Protein AF-A0A2N2UYP1-F1 (afdb_monomer_lite)

pLDDT: mean 79.39, std 16.9, range [46.0, 97.69]

Sequence (192 aa):
MTEMTNKYHLLRSLLVPLLREWGYDTVLQCLAEAQAKQAKEDLSLTADKRNPAKHYRRPNAVEMAERLDTAGDRKEPLRSLAARFDAKTFLPTASDVRHFLEMRGQDLGSVKQRQDSFKKVLDVLLSMADDELMLLQASGTHAGPTQLGPLSDAIKATSAAVRNTDSYAEPAAAEESVEPRLKSAGNDAVKS

Foldseek 3Di:
DPPVVVVVVVVVVVVVVVCVPPNDVVVVVVVVVVVVVVVVVVVVVVVPPPPPPPPPPDDQLLRVLVPDPDDDVLSVLSNLLSVCLNVCQEQVDLVSLCVVCVVVVHDDDDPPDSRVSSVVVSVSLVVDDPVVSVVVSVVRYPPDVCVCVVVVVVVVVVVVVVVVVVPPPDDDDDDDDDDDDDDDDDDDDDDD

Radius of gyration: 44.33 Å; chains: 1; bounding box: 92×59×135 Å

Secondary structure (DSSP, 8-state):
--HHHHHHHHHHHHHHHHHHHH-HHHHHHHHHHHHHHHHHHHHHHHT---------PPPPHHHHHHT----GGGHHHHHHHHHHHHTTSSS-SHHHHHHHHHTTT--------TGGGHHHHHHHHHHS-HHHHHHHHHTS----GGGGHHHHHHHHHHHHHHHHGGG-------------------------

Structure (mmCIF, N/CA/C/O backbone):
data_AF-A0A2N2UYP1-F1
#
_entry.id   AF-A0A2N2UYP1-F1
#
loop_
_atom_site.group_PDB
_atom_site.id
_atom_site.type_symbol
_atom_site.label_atom_id
_atom_site.label_alt_id
_atom_site.label_comp_id
_atom_site.label_asym_id
_atom_site.label_entity_id
_atom_site.label_seq_id
_atom_site.pdbx_PDB_ins_code
_atom_site.Cartn_x
_atom_site.Cartn_y
_atom_site.Cartn_z
_atom_site.occupancy
_atom_site.B_iso_or_equiv
_atom_site.auth_seq_id
_atom_site.auth_comp_id
_atom_site.auth_asym_id
_atom_site.auth_atom_id
_atom_site.pdbx_PDB_model_num
ATOM 1 N N . MET A 1 1 ? 35.743 26.095 -45.050 1.00 55.72 1 MET A N 1
ATOM 2 C CA . MET A 1 1 ? 35.690 24.973 -46.023 1.00 55.72 1 MET A CA 1
ATOM 3 C C . MET A 1 1 ? 36.737 23.874 -45.770 1.00 55.72 1 MET A C 1
ATOM 5 O O . MET A 1 1 ? 36.667 22.842 -46.418 1.00 55.72 1 MET A O 1
ATOM 9 N N . THR A 1 2 ? 37.659 24.021 -44.811 1.00 66.75 2 THR A N 1
ATOM 10 C CA . THR A 1 2 ? 38.738 23.051 -44.511 1.00 66.75 2 THR A CA 1
ATOM 11 C C . THR A 1 2 ? 38.351 21.909 -43.561 1.00 66.75 2 THR A C 1
ATOM 13 O O . THR A 1 2 ? 39.099 20.950 -43.421 1.00 66.75 2 THR A O 1
ATOM 16 N N . GLU A 1 3 ? 37.192 21.960 -42.904 1.00 67.81 3 GLU A N 1
ATOM 17 C CA . GLU A 1 3 ? 36.821 20.926 -41.924 1.00 67.81 3 GLU A CA 1
ATOM 18 C C . GLU A 1 3 ? 36.304 19.625 -42.557 1.00 67.81 3 GLU A C 1
ATOM 20 O O . GLU A 1 3 ? 36.497 18.541 -42.005 1.00 67.81 3 GLU A O 1
ATOM 25 N N . MET A 1 4 ? 35.670 19.703 -43.731 1.00 73.12 4 MET A N 1
ATOM 26 C CA . MET A 1 4 ? 35.125 18.520 -44.412 1.00 73.12 4 MET A CA 1
ATOM 27 C C . MET A 1 4 ? 36.226 17.607 -44.959 1.00 73.12 4 MET A C 1
ATOM 29 O O . MET A 1 4 ? 36.082 16.384 -44.936 1.00 73.12 4 MET A O 1
ATOM 33 N N . THR A 1 5 ? 37.352 18.181 -45.391 1.00 80.81 5 THR A N 1
ATOM 34 C CA . THR A 1 5 ? 38.498 17.412 -45.891 1.00 80.81 5 THR A CA 1
ATOM 35 C C . THR A 1 5 ? 39.165 16.610 -44.776 1.00 80.81 5 THR A C 1
ATOM 37 O O . THR A 1 5 ? 39.593 15.482 -45.015 1.00 80.81 5 THR A O 1
ATOM 40 N N . ASN A 1 6 ? 39.175 17.131 -43.545 1.00 86.31 6 ASN A N 1
ATOM 41 C CA . ASN A 1 6 ? 39.748 16.440 -42.391 1.00 86.31 6 ASN A CA 1
ATOM 42 C C . ASN A 1 6 ? 38.904 15.216 -41.979 1.00 86.31 6 ASN A C 1
ATOM 44 O O . ASN A 1 6 ? 39.430 14.120 -41.791 1.00 86.31 6 ASN A O 1
ATOM 48 N N . LYS A 1 7 ? 37.570 15.357 -41.952 1.00 90.94 7 LYS A N 1
ATOM 49 C CA . LYS A 1 7 ? 36.654 14.236 -41.657 1.00 90.94 7 LYS A CA 1
ATOM 50 C C . LYS A 1 7 ? 36.746 13.124 -42.702 1.00 90.94 7 LYS A C 1
ATOM 52 O O . LYS A 1 7 ? 36.790 11.949 -42.345 1.00 90.94 7 LYS A O 1
ATOM 57 N N . TYR A 1 8 ? 36.820 13.490 -43.982 1.00 93.44 8 TYR A N 1
ATOM 58 C CA . TYR A 1 8 ? 36.972 12.517 -45.063 1.00 93.44 8 TYR A CA 1
ATOM 59 C C . TYR A 1 8 ? 38.312 11.778 -44.987 1.00 93.44 8 TYR A C 1
ATOM 61 O O . TYR A 1 8 ? 38.359 10.562 -45.162 1.00 93.44 8 TYR A O 1
ATOM 69 N N . HIS A 1 9 ? 39.398 12.493 -44.680 1.00 94.31 9 HIS A N 1
ATOM 70 C CA . HIS A 1 9 ? 40.716 11.886 -44.519 1.00 94.31 9 HIS A CA 1
ATOM 71 C C . HIS A 1 9 ? 40.740 10.887 -43.357 1.00 94.31 9 HIS A C 1
ATOM 73 O O . HIS A 1 9 ? 41.249 9.778 -43.514 1.00 94.31 9 HIS A O 1
ATOM 79 N N . LEU A 1 10 ? 40.140 11.244 -42.218 1.00 94.31 10 LEU A N 1
ATOM 80 C CA . LEU A 1 10 ? 40.020 10.346 -41.073 1.00 94.31 10 LEU A CA 1
ATOM 81 C C . LEU A 1 10 ? 39.206 9.095 -41.427 1.00 94.31 10 LEU A C 1
ATOM 83 O O . LEU A 1 10 ? 39.684 7.980 -41.224 1.00 94.31 10 LEU A O 1
ATOM 87 N N . LEU A 1 11 ? 38.022 9.261 -42.026 1.00 95.31 11 LEU A N 1
ATOM 88 C CA . LEU A 1 11 ? 37.182 8.134 -42.441 1.00 95.31 11 LEU A CA 1
ATOM 89 C C . LEU A 1 11 ? 37.931 7.204 -43.403 1.00 95.31 11 LEU A C 1
ATOM 91 O O . LEU A 1 11 ? 37.929 5.987 -43.232 1.00 95.31 11 LEU A O 1
ATOM 95 N N . ARG A 1 12 ? 38.636 7.779 -44.382 1.00 95.38 12 ARG A N 1
ATOM 96 C CA . ARG A 1 12 ? 39.452 7.018 -45.329 1.00 95.38 12 ARG A CA 1
ATOM 97 C C . ARG A 1 12 ? 40.594 6.280 -44.630 1.00 95.38 12 ARG A C 1
ATOM 99 O O . ARG A 1 12 ? 40.836 5.122 -44.953 1.00 95.38 12 ARG A O 1
ATOM 106 N N . SER A 1 13 ? 41.261 6.912 -43.664 1.00 96.50 13 SER A N 1
ATOM 107 C CA . SER A 1 13 ? 42.341 6.277 -42.897 1.00 96.50 13 SER A CA 1
ATOM 108 C C . SER A 1 13 ? 41.864 5.086 -42.060 1.00 96.50 13 SER A C 1
ATOM 110 O O . SER A 1 13 ? 42.633 4.155 -41.853 1.00 96.50 13 SER A O 1
ATOM 112 N N . LEU A 1 14 ? 40.592 5.075 -41.644 1.00 96.25 14 LEU A N 1
ATOM 113 C CA . LEU A 1 14 ? 39.978 3.974 -40.897 1.00 96.25 14 LEU A CA 1
ATOM 114 C C . LEU A 1 14 ? 39.448 2.859 -41.810 1.00 96.25 14 LEU A C 1
ATOM 116 O O . LEU A 1 14 ? 39.552 1.684 -41.469 1.00 96.25 14 LEU A O 1
ATOM 120 N N . LEU A 1 15 ? 38.910 3.207 -42.983 1.00 95.94 15 LEU A N 1
ATOM 121 C CA . LEU A 1 15 ? 38.374 2.226 -43.932 1.00 95.94 15 LEU A CA 1
ATOM 122 C C . LEU A 1 15 ? 39.465 1.414 -44.635 1.00 95.94 15 LEU A C 1
ATOM 124 O O . LEU A 1 15 ? 39.248 0.244 -44.935 1.00 95.94 15 LEU A O 1
ATOM 128 N N . VAL A 1 16 ? 40.636 2.003 -44.898 1.00 96.94 16 VAL A N 1
ATOM 129 C CA . VAL A 1 16 ? 41.724 1.317 -45.618 1.00 96.94 16 VAL A CA 1
ATOM 130 C C . VAL A 1 16 ? 42.207 0.046 -44.892 1.00 96.94 16 VAL A C 1
ATOM 132 O O . VAL A 1 16 ? 42.270 -0.997 -45.544 1.00 96.94 16 VAL A O 1
ATOM 135 N N . PRO A 1 17 ? 42.505 0.066 -43.577 1.00 97.31 17 PRO A N 1
ATOM 136 C CA . PRO A 1 17 ? 42.839 -1.148 -42.833 1.00 97.31 17 PRO A CA 1
ATOM 137 C C . PRO A 1 17 ? 41.714 -2.188 -42.839 1.00 97.31 17 PRO A C 1
ATOM 139 O O . PRO A 1 17 ? 41.978 -3.363 -43.066 1.00 97.31 17 PRO A O 1
ATOM 142 N N . LEU A 1 18 ? 40.458 -1.760 -42.661 1.00 96.88 18 LEU A N 1
ATOM 143 C CA . LEU A 1 18 ? 39.302 -2.665 -42.640 1.00 96.88 18 LEU A CA 1
ATOM 144 C C . LEU A 1 18 ? 39.115 -3.388 -43.979 1.00 96.88 18 LEU A C 1
ATOM 146 O O . LEU A 1 18 ? 38.884 -4.593 -44.007 1.00 96.88 18 LEU A O 1
ATOM 150 N N . LEU A 1 19 ? 39.281 -2.669 -45.091 1.00 97.25 19 LEU A N 1
ATOM 151 C CA . LEU A 1 19 ? 39.222 -3.249 -46.433 1.00 97.25 19 LEU A CA 1
ATOM 152 C C . LEU A 1 19 ? 40.372 -4.225 -46.695 1.00 97.25 19 LEU A C 1
ATOM 154 O O . LEU A 1 19 ? 40.175 -5.221 -47.388 1.00 97.25 19 LEU A O 1
ATOM 158 N N . ARG A 1 20 ? 41.565 -3.946 -46.155 1.00 97.06 20 ARG A N 1
ATOM 159 C CA . ARG A 1 20 ? 42.739 -4.809 -46.321 1.00 97.06 20 ARG A CA 1
ATOM 160 C C . ARG A 1 20 ? 42.593 -6.128 -45.569 1.00 97.06 20 ARG A C 1
ATOM 162 O O . ARG A 1 20 ? 42.953 -7.163 -46.115 1.00 97.06 20 ARG A O 1
ATOM 169 N N . GLU A 1 21 ? 42.096 -6.077 -44.339 1.00 97.69 21 GLU A N 1
ATOM 170 C CA . GLU A 1 21 ? 41.986 -7.260 -43.485 1.00 97.69 21 GLU A CA 1
ATOM 171 C C . GLU A 1 21 ? 40.768 -8.118 -43.850 1.00 97.69 21 GLU A C 1
ATOM 173 O O . GLU A 1 21 ? 40.855 -9.343 -43.833 1.00 97.69 21 GLU A O 1
ATOM 178 N N . TRP A 1 22 ? 39.619 -7.503 -44.155 1.00 96.50 22 TRP A N 1
ATOM 179 C CA . TRP A 1 22 ? 38.332 -8.218 -44.229 1.00 96.50 22 TRP A CA 1
ATOM 180 C C . TRP A 1 22 ? 37.701 -8.247 -45.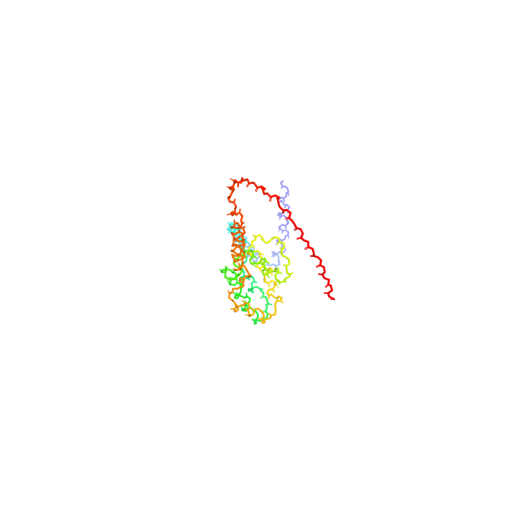626 1.00 96.50 22 TRP A C 1
ATOM 182 O O . TRP A 1 22 ? 36.674 -8.900 -45.826 1.00 96.50 22 TRP A O 1
ATOM 192 N N . GLY A 1 23 ? 38.318 -7.576 -46.600 1.00 97.19 23 GLY A N 1
ATOM 193 C CA . GLY A 1 23 ? 37.835 -7.510 -47.975 1.00 97.19 23 GLY A CA 1
ATOM 194 C C . GLY A 1 23 ? 36.689 -6.515 -48.180 1.00 97.19 23 GLY A C 1
ATOM 195 O O . GLY A 1 23 ? 36.025 -6.067 -47.245 1.00 97.19 23 GLY A O 1
ATOM 196 N N . TYR A 1 24 ? 36.466 -6.147 -49.443 1.00 97.31 24 TYR A N 1
ATOM 197 C CA . TYR A 1 24 ? 35.485 -5.129 -49.829 1.00 97.31 24 TYR A CA 1
ATOM 198 C C . TYR A 1 24 ? 34.039 -5.547 -49.533 1.00 97.31 24 TYR A C 1
ATOM 200 O O . TYR A 1 24 ? 33.290 -4.773 -48.935 1.00 97.31 24 TYR A O 1
ATOM 208 N N . ASP A 1 25 ? 33.671 -6.777 -49.894 1.00 95.00 25 ASP A N 1
ATOM 209 C CA . ASP A 1 25 ? 32.288 -7.257 -49.806 1.00 95.00 25 ASP A CA 1
ATOM 210 C C . ASP A 1 25 ? 31.790 -7.324 -48.355 1.00 95.00 25 ASP A C 1
ATOM 212 O O . ASP A 1 25 ? 30.688 -6.866 -48.051 1.00 95.00 25 ASP A O 1
ATOM 216 N N . THR A 1 26 ? 32.634 -7.798 -47.434 1.00 95.44 26 THR A N 1
ATOM 217 C CA . THR A 1 26 ? 32.324 -7.883 -45.998 1.00 95.44 26 THR A CA 1
ATOM 218 C C . THR A 1 26 ? 32.083 -6.504 -45.391 1.00 95.44 26 THR A C 1
ATOM 220 O O . THR A 1 26 ? 31.107 -6.290 -44.672 1.00 95.44 26 THR A O 1
ATOM 223 N N . VAL A 1 27 ? 32.956 -5.537 -45.697 1.00 96.44 27 VAL A N 1
ATOM 224 C CA . VAL A 1 27 ? 32.831 -4.164 -45.186 1.00 96.44 27 VAL A CA 1
ATOM 225 C C . VAL A 1 27 ? 31.561 -3.506 -45.727 1.00 96.44 27 VAL A C 1
ATOM 227 O O . VAL A 1 27 ? 30.853 -2.830 -44.979 1.00 96.44 27 VAL A O 1
ATOM 230 N N . LEU A 1 28 ? 31.237 -3.733 -47.002 1.00 96.75 28 LEU A N 1
ATOM 231 C CA . LEU A 1 28 ? 30.029 -3.199 -47.626 1.00 96.75 28 LEU A CA 1
ATOM 232 C C . LEU A 1 28 ? 28.756 -3.793 -47.007 1.00 96.75 28 LEU A C 1
ATOM 234 O O . LEU A 1 28 ? 27.822 -3.047 -46.708 1.00 96.75 28 LEU A O 1
ATOM 238 N N . GLN A 1 29 ? 28.739 -5.101 -46.738 1.00 96.19 29 GLN A N 1
ATOM 239 C CA . GLN A 1 29 ? 27.635 -5.756 -46.036 1.00 96.19 29 GLN A CA 1
ATOM 240 C C . GLN A 1 29 ? 27.444 -5.186 -44.621 1.00 96.19 29 GLN A C 1
ATOM 242 O O . GLN A 1 29 ? 26.327 -4.822 -44.252 1.00 96.19 29 GLN A O 1
ATOM 247 N N . CYS A 1 30 ? 28.519 -5.031 -43.840 1.00 96.31 30 CYS A N 1
ATOM 248 C CA . CYS A 1 30 ? 28.430 -4.451 -42.497 1.00 96.31 30 CYS A CA 1
ATOM 249 C C . CYS A 1 30 ? 27.928 -2.999 -42.509 1.00 96.31 30 CYS A C 1
ATOM 251 O O . CYS A 1 30 ? 27.143 -2.617 -41.639 1.00 96.31 30 CYS A O 1
ATOM 253 N N . LEU A 1 31 ? 28.343 -2.189 -43.490 1.00 96.38 31 LEU A N 1
ATOM 254 C CA . LEU A 1 31 ? 27.839 -0.822 -43.653 1.00 96.38 31 LEU A CA 1
ATOM 255 C C . LEU A 1 31 ? 26.340 -0.805 -43.982 1.00 96.38 31 LEU A C 1
ATOM 257 O O . LEU A 1 31 ? 25.605 -0.003 -43.404 1.00 96.38 31 LEU A O 1
ATOM 261 N N . ALA A 1 32 ? 25.874 -1.710 -44.846 1.00 95.31 32 ALA A N 1
ATOM 262 C CA . ALA A 1 32 ? 24.454 -1.843 -45.169 1.00 95.31 32 ALA A CA 1
ATOM 263 C C . ALA A 1 32 ? 23.619 -2.260 -43.943 1.00 95.31 32 ALA A C 1
ATOM 265 O O . ALA A 1 32 ? 22.548 -1.705 -43.694 1.00 95.31 32 ALA A O 1
ATOM 266 N N . GLU A 1 33 ? 24.122 -3.189 -43.127 1.00 95.19 33 GLU A N 1
ATOM 267 C CA . GLU A 1 33 ? 23.466 -3.603 -41.882 1.00 95.19 33 GLU A CA 1
ATOM 268 C C . GLU A 1 33 ? 23.425 -2.480 -40.838 1.00 95.19 33 GLU A C 1
ATOM 270 O O . GLU A 1 33 ? 22.400 -2.284 -40.179 1.00 95.19 33 GLU A O 1
ATOM 275 N N . ALA A 1 34 ? 24.515 -1.721 -40.692 1.00 94.69 34 ALA A N 1
ATOM 276 C CA . ALA A 1 34 ? 24.569 -0.564 -39.803 1.00 94.69 34 ALA A CA 1
ATOM 277 C C . ALA A 1 34 ? 23.558 0.511 -40.231 1.00 94.69 34 ALA A C 1
ATOM 279 O O . ALA A 1 34 ? 22.808 1.017 -39.396 1.00 94.69 34 ALA A O 1
ATOM 280 N N . GLN A 1 35 ? 23.464 0.787 -41.534 1.00 94.31 35 GLN A N 1
ATOM 281 C CA . GLN A 1 35 ? 22.487 1.723 -42.085 1.00 94.31 35 GLN A CA 1
ATOM 282 C C . GLN A 1 35 ? 21.043 1.249 -41.850 1.00 94.31 35 GLN A C 1
ATOM 284 O O . GLN A 1 35 ? 20.183 2.042 -41.467 1.00 94.31 35 GLN A O 1
ATOM 289 N N . ALA A 1 36 ? 20.768 -0.049 -42.015 1.00 91.56 36 ALA A N 1
ATOM 290 C CA . ALA A 1 36 ? 19.449 -0.622 -41.752 1.00 91.56 36 ALA A CA 1
ATOM 291 C C . ALA A 1 36 ? 19.058 -0.571 -40.263 1.00 91.56 36 ALA A C 1
ATOM 293 O O . ALA A 1 36 ? 17.880 -0.400 -39.944 1.00 91.56 36 ALA A O 1
ATOM 294 N N . LYS A 1 37 ? 20.021 -0.714 -39.342 1.00 90.19 37 LYS A N 1
ATOM 295 C CA . LYS A 1 37 ? 19.792 -0.543 -37.896 1.00 90.19 37 LYS A CA 1
ATOM 296 C C . LYS A 1 37 ? 19.498 0.911 -37.547 1.00 90.19 37 LYS A C 1
ATOM 298 O O . LYS A 1 37 ? 18.506 1.166 -36.873 1.00 90.19 37 LYS A O 1
ATOM 303 N N . GLN A 1 38 ? 20.281 1.845 -38.080 1.00 89.00 38 GLN A N 1
ATOM 304 C CA . GLN A 1 38 ? 20.072 3.274 -37.857 1.00 89.00 38 GLN A CA 1
ATOM 305 C C . GLN A 1 38 ? 18.698 3.732 -38.370 1.00 89.00 38 GLN A C 1
ATOM 307 O O . GLN A 1 38 ? 17.961 4.390 -37.647 1.00 89.00 38 GLN A O 1
ATOM 312 N N . ALA A 1 39 ? 18.281 3.277 -39.557 1.00 86.44 39 ALA A N 1
ATOM 313 C CA . ALA A 1 39 ? 16.948 3.573 -40.086 1.00 86.44 39 ALA A CA 1
ATOM 314 C C . ALA A 1 39 ? 15.810 3.043 -39.189 1.00 86.44 39 ALA A C 1
ATOM 316 O O . ALA A 1 39 ? 14.760 3.674 -39.082 1.00 86.44 39 ALA A O 1
ATOM 317 N N . LYS A 1 40 ? 15.997 1.895 -38.523 1.00 83.94 40 LYS A N 1
ATOM 318 C CA . LYS A 1 40 ? 15.021 1.354 -37.559 1.00 83.94 40 LYS A CA 1
ATOM 319 C C . LYS A 1 40 ? 14.991 2.149 -36.253 1.00 83.94 40 LYS A C 1
ATOM 321 O O . LYS A 1 40 ? 13.910 2.338 -35.700 1.00 83.94 40 LYS A O 1
ATOM 326 N N . GLU A 1 41 ? 16.140 2.613 -35.771 1.00 80.75 41 GLU A N 1
ATOM 327 C CA . GLU A 1 41 ? 16.226 3.469 -34.582 1.00 80.75 41 GLU A CA 1
ATOM 328 C C . GLU A 1 41 ? 15.609 4.849 -34.836 1.00 80.75 41 GLU A C 1
ATOM 330 O O . GLU A 1 41 ? 14.790 5.297 -34.037 1.00 80.75 41 GLU A O 1
ATOM 335 N N . ASP A 1 42 ? 15.872 5.469 -35.986 1.00 76.44 42 ASP A N 1
ATOM 336 C CA . ASP A 1 42 ? 15.290 6.767 -36.357 1.00 76.44 42 ASP A CA 1
ATOM 337 C C . ASP A 1 42 ? 13.756 6.692 -36.527 1.00 76.44 42 ASP A C 1
ATOM 339 O O . ASP A 1 42 ? 13.014 7.601 -36.132 1.00 76.44 42 ASP A O 1
ATOM 343 N N . LEU A 1 43 ? 13.240 5.568 -37.038 1.00 70.12 43 LEU A N 1
ATOM 344 C CA . LEU A 1 43 ? 11.798 5.288 -37.068 1.00 70.12 43 LEU A CA 1
ATOM 345 C C . LEU A 1 43 ? 11.220 5.033 -35.665 1.00 70.12 43 LEU A C 1
ATOM 347 O O . LEU A 1 43 ? 10.066 5.372 -35.403 1.00 70.12 43 LEU A O 1
ATOM 351 N N . SER A 1 44 ? 12.006 4.474 -34.742 1.00 58.88 44 SER A N 1
ATOM 352 C CA . SER A 1 44 ? 11.593 4.289 -33.346 1.00 58.88 44 SER A CA 1
ATOM 353 C C . SER A 1 44 ? 11.580 5.603 -32.560 1.00 58.88 44 SER A C 1
ATOM 355 O O . SER A 1 44 ? 10.737 5.765 -31.682 1.00 58.88 44 SER A O 1
ATOM 357 N N . LEU A 1 45 ? 12.470 6.548 -32.880 1.00 58.38 45 LEU A N 1
ATOM 358 C CA . LEU A 1 45 ? 12.551 7.862 -32.231 1.00 58.38 45 LEU A CA 1
ATOM 359 C C . LEU A 1 45 ? 11.458 8.830 -32.707 1.00 58.38 45 LEU A C 1
ATOM 361 O O . LEU A 1 45 ? 11.032 9.707 -31.960 1.00 58.38 45 LEU A O 1
ATOM 365 N N . THR A 1 46 ? 10.952 8.663 -33.930 1.00 56.88 46 THR A N 1
ATOM 366 C CA . THR A 1 46 ? 9.794 9.431 -34.429 1.00 56.88 46 THR A CA 1
ATOM 367 C C . THR A 1 46 ? 8.450 8.827 -34.014 1.00 56.88 46 THR A C 1
ATOM 369 O O . THR A 1 46 ? 7.438 9.528 -33.990 1.00 56.88 46 THR A O 1
ATOM 372 N N . ALA A 1 47 ? 8.440 7.553 -33.611 1.00 52.28 47 ALA A N 1
ATOM 373 C CA . ALA A 1 47 ? 7.306 6.864 -33.001 1.00 52.28 47 ALA A CA 1
ATOM 374 C C . ALA A 1 47 ? 7.382 6.833 -31.463 1.00 52.28 47 ALA A C 1
ATOM 376 O O . ALA A 1 47 ? 6.735 5.983 -30.836 1.00 52.28 47 ALA A O 1
ATOM 377 N N . ASP A 1 48 ? 8.140 7.751 -30.850 1.00 49.00 48 ASP A N 1
ATOM 378 C CA . ASP A 1 48 ? 8.172 7.923 -29.401 1.00 49.00 48 ASP A CA 1
ATOM 379 C C . ASP A 1 48 ? 6.854 8.564 -28.952 1.00 49.00 48 ASP A C 1
ATOM 381 O O . 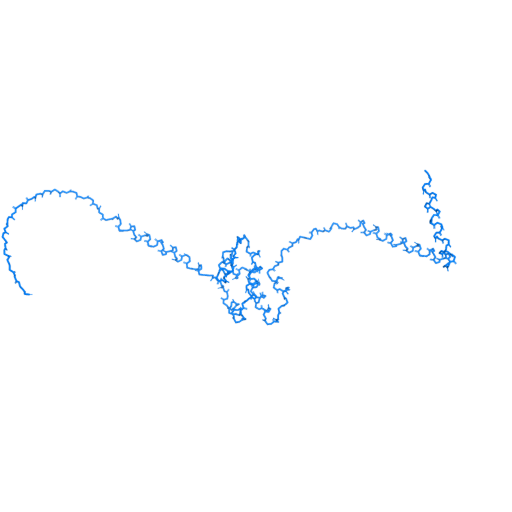ASP A 1 48 ? 6.641 9.777 -28.857 1.00 49.00 48 ASP A O 1
ATOM 385 N N . LYS A 1 49 ? 5.897 7.656 -28.786 1.00 55.25 49 LYS A N 1
ATOM 386 C CA . LYS A 1 49 ? 4.647 7.802 -28.069 1.00 55.25 49 LYS A CA 1
ATOM 387 C C . LYS A 1 49 ? 4.901 8.713 -26.879 1.00 55.25 49 LYS A C 1
ATOM 389 O O . LYS A 1 49 ? 5.724 8.406 -26.022 1.00 55.25 49 LYS A O 1
ATOM 394 N N . ARG A 1 50 ? 4.111 9.784 -26.783 1.00 53.06 50 ARG A N 1
ATOM 395 C CA . ARG A 1 50 ? 3.786 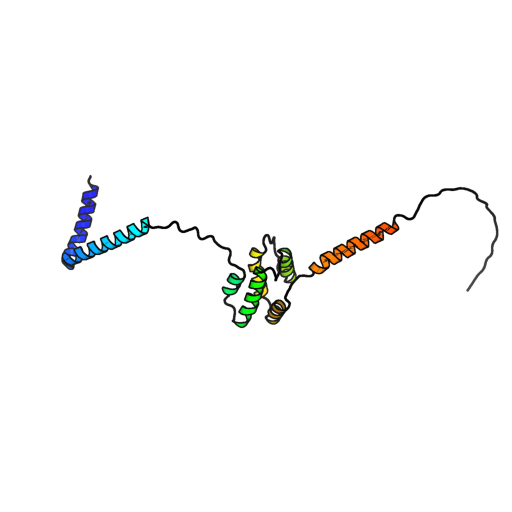10.423 -25.506 1.00 53.06 50 ARG A CA 1
ATOM 396 C C . ARG A 1 50 ? 3.534 9.306 -24.497 1.00 53.06 50 ARG A C 1
ATOM 398 O O . ARG A 1 50 ? 2.456 8.715 -24.509 1.00 53.06 50 ARG A O 1
ATOM 405 N N . ASN A 1 51 ? 4.531 8.978 -23.678 1.00 55.50 51 ASN A N 1
ATOM 406 C CA . ASN A 1 51 ? 4.334 8.102 -22.542 1.00 55.50 51 ASN A CA 1
ATOM 407 C C . ASN A 1 51 ? 3.253 8.808 -21.728 1.00 55.50 51 ASN A C 1
ATOM 409 O O . ASN A 1 51 ? 3.507 9.933 -21.280 1.00 55.50 51 ASN A O 1
ATOM 413 N N . PRO A 1 52 ? 2.033 8.249 -21.598 1.00 58.44 52 PRO A N 1
ATOM 414 C CA . PRO A 1 52 ? 1.069 8.843 -20.696 1.00 58.44 52 PRO A CA 1
ATOM 415 C C . PRO A 1 52 ? 1.792 8.893 -19.360 1.00 58.44 52 PRO A C 1
ATOM 417 O O . PRO A 1 52 ? 2.296 7.861 -18.908 1.00 58.44 52 PRO A O 1
ATOM 420 N N . ALA A 1 53 ? 1.958 10.102 -18.815 1.00 61.44 53 ALA A N 1
ATOM 421 C CA . ALA A 1 53 ? 2.580 10.303 -17.519 1.00 61.44 53 ALA A CA 1
ATOM 422 C C . ALA A 1 53 ? 1.982 9.238 -16.610 1.00 61.44 53 ALA A C 1
ATOM 424 O O . ALA A 1 53 ? 0.761 9.213 -16.442 1.00 61.44 53 ALA A O 1
ATOM 425 N N . LYS A 1 54 ? 2.803 8.272 -16.171 1.00 61.16 54 LYS A N 1
ATOM 426 C CA . LYS A 1 54 ? 2.325 7.160 -15.356 1.00 61.16 54 LYS A CA 1
ATOM 427 C C . LYS A 1 54 ? 1.741 7.821 -14.126 1.00 61.16 54 LYS A C 1
ATOM 429 O O . LYS A 1 54 ? 2.491 8.278 -13.268 1.00 61.16 54 LYS A O 1
ATOM 434 N N . HIS A 1 55 ? 0.418 7.967 -14.106 1.00 61.28 55 HIS A N 1
ATOM 435 C CA . HIS A 1 55 ? -0.291 8.532 -12.981 1.00 61.28 55 HIS A CA 1
ATOM 436 C C . HIS A 1 55 ? 0.136 7.664 -11.815 1.00 61.28 55 HIS A C 1
ATOM 438 O O . HIS A 1 55 ? -0.143 6.464 -11.810 1.00 61.28 55 HIS A O 1
ATOM 444 N N . TYR A 1 56 ? 0.918 8.244 -10.907 1.00 68.25 56 TYR A N 1
ATOM 445 C CA . TYR A 1 56 ? 1.438 7.534 -9.755 1.00 68.25 56 TYR A CA 1
ATOM 446 C C . TYR A 1 56 ? 0.228 7.239 -8.876 1.00 68.25 56 TYR A C 1
ATOM 448 O O . TYR A 1 56 ? -0.183 8.045 -8.040 1.00 68.25 56 TYR A O 1
ATOM 456 N N . ARG A 1 57 ? -0.450 6.129 -9.172 1.00 78.62 57 ARG A N 1
ATOM 457 C CA . ARG A 1 57 ? -1.595 5.678 -8.406 1.00 78.62 57 ARG A CA 1
ATOM 458 C C . ARG A 1 57 ? -1.028 5.277 -7.059 1.00 78.62 57 ARG A C 1
ATOM 460 O O . ARG A 1 57 ? -0.098 4.474 -6.989 1.00 78.62 57 ARG A O 1
ATOM 467 N N . ARG A 1 58 ? -1.548 5.888 -5.996 1.00 80.38 58 ARG A N 1
ATOM 468 C CA . ARG A 1 58 ? -1.184 5.479 -4.644 1.00 80.38 58 ARG A CA 1
ATOM 469 C C . ARG A 1 58 ? -1.511 3.986 -4.510 1.00 80.38 58 ARG A C 1
ATOM 471 O O . ARG A 1 58 ? -2.620 3.606 -4.896 1.00 80.38 58 ARG A O 1
ATOM 478 N N . PRO A 1 59 ? -0.554 3.162 -4.053 1.00 85.31 59 PRO A N 1
ATOM 479 C CA . PRO A 1 59 ? -0.783 1.736 -3.904 1.00 85.31 59 PRO A CA 1
ATOM 480 C C . PRO A 1 59 ? -1.927 1.511 -2.923 1.00 85.31 59 PRO A C 1
ATOM 482 O O . PRO A 1 59 ? -2.058 2.232 -1.931 1.00 85.31 59 PRO A O 1
ATOM 485 N N . ASN A 1 60 ? -2.771 0.539 -3.238 1.00 92.50 60 ASN A N 1
ATOM 486 C CA . ASN A 1 60 ? -3.910 0.188 -2.400 1.00 92.50 60 ASN A CA 1
ATOM 487 C C . ASN A 1 60 ? -3.442 -0.515 -1.112 1.00 92.50 60 ASN A C 1
ATOM 489 O O . ASN A 1 60 ? -2.343 -1.078 -1.097 1.00 92.50 60 ASN A O 1
ATOM 493 N N . ALA A 1 61 ? -4.255 -0.549 -0.051 1.00 92.62 61 ALA A N 1
ATOM 494 C CA . ALA A 1 61 ? -3.855 -1.206 1.198 1.00 92.62 61 ALA A CA 1
ATOM 495 C C . ALA A 1 61 ? -3.516 -2.690 0.970 1.00 92.62 61 ALA A C 1
ATOM 497 O O . ALA A 1 61 ? -2.507 -3.190 1.469 1.00 92.62 61 ALA A O 1
ATOM 498 N N . VAL A 1 62 ? -4.309 -3.375 0.138 1.00 93.94 62 VAL A N 1
ATOM 499 C CA . VAL A 1 62 ? -4.038 -4.763 -0.277 1.00 93.94 62 VAL A CA 1
ATOM 500 C C . VAL A 1 62 ? -2.693 -4.897 -0.995 1.00 93.94 62 VAL A C 1
ATOM 502 O O . VAL A 1 62 ? -1.924 -5.796 -0.672 1.00 93.94 62 VAL A O 1
ATOM 505 N N . GLU A 1 63 ? -2.364 -3.989 -1.919 1.00 93.19 63 GLU A N 1
ATOM 506 C CA . GLU A 1 63 ? -1.080 -4.023 -2.638 1.00 93.19 63 GLU A CA 1
ATOM 507 C C . GLU A 1 63 ? 0.102 -3.808 -1.685 1.00 93.19 63 GLU A C 1
ATOM 509 O O . GLU A 1 63 ? 1.171 -4.388 -1.870 1.00 93.19 63 GLU A O 1
ATOM 514 N N . MET A 1 64 ? -0.075 -2.974 -0.655 1.00 92.62 64 MET A N 1
ATOM 515 C CA . MET A 1 64 ? 0.938 -2.779 0.382 1.00 92.62 64 MET A CA 1
ATOM 516 C C . MET A 1 64 ? 1.147 -4.048 1.213 1.00 92.62 64 MET A C 1
ATOM 518 O O . MET A 1 64 ? 2.291 -4.398 1.490 1.00 92.62 64 MET A O 1
ATOM 522 N N . ALA A 1 65 ? 0.068 -4.755 1.560 1.00 92.38 65 ALA A N 1
ATOM 523 C CA . ALA A 1 65 ? 0.142 -6.023 2.281 1.00 92.38 65 ALA A CA 1
ATOM 524 C C . ALA A 1 65 ? 0.742 -7.158 1.429 1.00 92.38 65 ALA A C 1
ATOM 526 O O . ALA A 1 65 ? 1.482 -7.988 1.944 1.00 92.38 65 ALA A O 1
ATOM 527 N N . GLU A 1 66 ? 0.475 -7.193 0.120 1.00 91.94 66 GLU A N 1
ATOM 528 C CA . GLU A 1 66 ? 1.018 -8.219 -0.784 1.00 91.94 66 GLU A CA 1
ATOM 529 C C . GLU A 1 66 ? 2.528 -8.100 -1.011 1.00 91.94 66 GLU A C 1
ATOM 531 O O . GLU A 1 66 ? 3.193 -9.121 -1.202 1.00 91.94 66 GLU A O 1
ATOM 536 N N . ARG A 1 67 ? 3.056 -6.868 -0.985 1.00 91.56 67 ARG A N 1
ATOM 537 C CA . ARG A 1 67 ? 4.490 -6.572 -1.140 1.00 91.56 67 ARG A CA 1
ATOM 538 C C . ARG A 1 67 ? 5.325 -6.938 0.084 1.00 91.56 67 ARG A C 1
ATOM 540 O O . ARG A 1 67 ? 6.547 -6.945 -0.022 1.00 91.56 67 ARG A O 1
ATOM 547 N N . LEU A 1 68 ? 4.695 -7.191 1.230 1.00 89.25 68 LEU A N 1
ATOM 548 C CA . LEU A 1 68 ? 5.401 -7.645 2.419 1.00 89.25 68 LEU A CA 1
ATOM 549 C C . LEU A 1 68 ? 5.824 -9.105 2.252 1.00 89.25 68 LEU A C 1
ATOM 551 O O . LEU A 1 68 ? 5.011 -9.979 1.939 1.00 89.25 68 LEU A O 1
ATOM 555 N N . ASP A 1 69 ? 7.106 -9.353 2.497 1.00 83.81 69 ASP A N 1
ATOM 556 C CA . ASP A 1 69 ? 7.686 -10.690 2.546 1.00 83.81 69 ASP A CA 1
ATOM 557 C C . ASP A 1 69 ? 7.585 -11.230 3.980 1.00 83.81 69 ASP A C 1
ATOM 559 O O . ASP A 1 69 ? 8.545 -11.239 4.748 1.00 83.81 69 ASP A O 1
ATOM 563 N N . THR A 1 70 ? 6.361 -11.553 4.401 1.00 80.81 70 THR A N 1
ATOM 564 C CA . THR A 1 70 ? 6.086 -12.150 5.713 1.00 80.81 70 THR A CA 1
ATOM 565 C C . THR A 1 70 ? 5.928 -13.665 5.601 1.00 80.81 70 THR A C 1
ATOM 567 O O . THR A 1 70 ? 5.385 -14.174 4.618 1.00 80.81 70 THR A O 1
ATOM 570 N N . ALA A 1 71 ? 6.389 -14.390 6.629 1.00 73.44 71 ALA A N 1
ATOM 571 C CA . ALA A 1 71 ? 6.208 -15.837 6.742 1.00 73.44 71 ALA A CA 1
ATOM 572 C C . ALA A 1 71 ? 4.716 -16.211 6.609 1.00 73.44 71 ALA A C 1
ATOM 574 O O . ALA A 1 71 ? 3.847 -15.537 7.169 1.00 73.44 71 ALA A O 1
ATOM 575 N N . GLY A 1 72 ? 4.444 -17.259 5.822 1.00 72.38 72 GLY A N 1
ATOM 576 C CA . GLY A 1 72 ? 3.171 -17.489 5.124 1.00 72.38 72 GLY A CA 1
ATOM 577 C C . GLY A 1 72 ? 1.894 -17.378 5.960 1.00 72.38 72 GLY A C 1
ATOM 578 O O . GLY A 1 72 ? 0.919 -16.796 5.483 1.00 72.38 72 GLY A O 1
ATOM 579 N N . ASP A 1 73 ? 1.910 -17.837 7.209 1.00 84.69 73 ASP A N 1
ATOM 580 C CA . ASP A 1 73 ? 0.704 -17.892 8.045 1.00 84.69 73 ASP A CA 1
ATOM 581 C C . ASP A 1 73 ? 0.186 -16.501 8.450 1.00 84.69 73 ASP A C 1
ATOM 583 O O . ASP A 1 73 ? -1.016 -16.304 8.617 1.00 84.69 73 ASP A O 1
ATOM 587 N N . ARG A 1 74 ? 1.056 -15.481 8.505 1.00 90.75 74 ARG A N 1
ATOM 588 C CA . ARG A 1 74 ? 0.657 -14.096 8.831 1.00 90.75 74 ARG A CA 1
ATOM 589 C C . ARG A 1 74 ? 0.134 -13.314 7.632 1.00 90.75 74 ARG A C 1
ATOM 591 O O . ARG A 1 74 ? -0.438 -12.232 7.791 1.00 90.75 74 ARG A O 1
ATOM 598 N N . LYS A 1 75 ? 0.348 -13.820 6.418 1.00 92.38 75 LYS A N 1
ATOM 599 C CA . LYS A 1 75 ? 0.027 -13.090 5.189 1.00 92.38 75 LYS A CA 1
ATOM 600 C C . LYS A 1 75 ? -1.478 -13.016 4.939 1.00 92.38 75 LYS A C 1
ATOM 602 O O . LYS A 1 75 ? -1.962 -11.982 4.478 1.00 92.38 75 LYS A O 1
ATOM 607 N N . GLU A 1 76 ? -2.216 -14.081 5.248 1.00 93.25 76 GLU A N 1
ATOM 608 C CA . GLU A 1 76 ? -3.669 -14.138 5.040 1.00 93.25 76 GLU A CA 1
ATOM 609 C C . GLU A 1 76 ? -4.423 -13.148 5.952 1.00 93.25 76 GLU A C 1
ATOM 611 O O . GLU A 1 76 ? -5.143 -12.302 5.401 1.00 93.25 76 GLU A O 1
ATOM 616 N N . PRO A 1 77 ? -4.168 -13.099 7.279 1.00 93.88 77 PRO A N 1
ATOM 617 C CA . PRO A 1 77 ? -4.838 -12.144 8.162 1.00 93.88 77 PRO A CA 1
ATOM 618 C C . PRO A 1 77 ? -4.554 -10.686 7.797 1.00 93.88 77 PRO A C 1
ATOM 620 O O . PRO A 1 77 ? -5.468 -9.858 7.743 1.00 93.88 77 PRO A O 1
ATOM 623 N N . LEU A 1 78 ? -3.296 -10.364 7.466 1.00 94.81 78 LEU A N 1
ATOM 624 C CA . LEU A 1 78 ? -2.901 -9.018 7.041 1.00 94.81 78 LEU A CA 1
ATOM 625 C C . LEU A 1 78 ? -3.590 -8.607 5.741 1.00 94.81 78 LEU A C 1
ATOM 627 O O . LEU A 1 78 ? -4.093 -7.487 5.633 1.00 94.81 78 LEU A O 1
ATOM 631 N N . ARG A 1 79 ? -3.656 -9.512 4.759 1.00 95.31 79 ARG A N 1
ATOM 632 C CA . ARG A 1 79 ? -4.350 -9.266 3.490 1.00 95.31 79 ARG A CA 1
ATOM 633 C C . ARG A 1 79 ? -5.849 -9.061 3.706 1.00 95.31 79 ARG A C 1
ATOM 635 O O . ARG A 1 79 ? -6.428 -8.157 3.104 1.00 95.31 79 ARG A O 1
ATOM 642 N N . SER A 1 80 ? -6.468 -9.866 4.568 1.00 94.75 80 SER A N 1
ATOM 643 C CA . SER A 1 80 ? -7.890 -9.763 4.905 1.00 94.75 80 SER A CA 1
ATOM 644 C C . SER A 1 80 ? -8.216 -8.423 5.578 1.00 94.75 80 SER A C 1
ATOM 646 O O . SER A 1 80 ? -9.137 -7.713 5.162 1.00 94.75 80 SER A O 1
ATOM 648 N N . LEU A 1 81 ? -7.406 -8.007 6.558 1.00 94.75 81 LEU A N 1
ATOM 649 C CA . LEU A 1 81 ? -7.538 -6.704 7.214 1.00 94.75 81 LEU A CA 1
ATOM 650 C C . LEU A 1 81 ? -7.281 -5.539 6.250 1.00 94.75 81 LEU A C 1
ATOM 652 O O . LEU A 1 81 ? -8.010 -4.548 6.297 1.00 94.75 81 LEU A O 1
ATOM 656 N N . ALA A 1 82 ? -6.313 -5.660 5.339 1.00 95.56 82 ALA A N 1
ATOM 657 C CA . ALA A 1 82 ? -6.054 -4.663 4.302 1.00 95.56 82 ALA A CA 1
ATOM 658 C C . ALA A 1 82 ? -7.246 -4.504 3.342 1.00 95.56 82 ALA A C 1
ATOM 660 O O . ALA A 1 82 ? -7.666 -3.384 3.054 1.00 95.56 82 ALA A O 1
ATOM 661 N N . ALA A 1 83 ? -7.859 -5.610 2.911 1.00 95.44 83 ALA A N 1
ATOM 662 C CA . ALA A 1 83 ? -9.057 -5.579 2.072 1.00 95.44 83 ALA A CA 1
ATOM 663 C C . ALA A 1 83 ? -10.243 -4.918 2.793 1.00 95.44 83 ALA A C 1
ATOM 665 O O . ALA A 1 83 ? -10.964 -4.105 2.214 1.00 95.44 83 ALA A O 1
ATOM 666 N N . ARG A 1 84 ? -10.419 -5.212 4.086 1.00 94.62 84 ARG A N 1
ATOM 667 C CA . ARG A 1 84 ? -11.441 -4.574 4.933 1.00 94.62 84 ARG A CA 1
ATOM 668 C C . ARG A 1 84 ? -11.152 -3.102 5.192 1.00 94.62 84 ARG A C 1
ATOM 670 O O . ARG A 1 84 ? -12.080 -2.294 5.279 1.00 94.62 84 ARG A O 1
ATOM 677 N N . PHE A 1 85 ? -9.878 -2.728 5.269 1.00 95.06 85 PHE A N 1
ATOM 678 C CA . PHE A 1 85 ? -9.480 -1.334 5.286 1.00 95.06 85 PHE A CA 1
ATOM 679 C C . PHE A 1 85 ? -9.902 -0.667 3.972 1.00 95.06 85 PHE A C 1
ATOM 681 O O . PHE A 1 85 ? -10.625 0.319 4.006 1.00 95.06 85 PHE A O 1
ATOM 688 N N . ASP A 1 86 ? -9.589 -1.204 2.801 1.00 94.69 86 ASP A N 1
ATOM 689 C CA . ASP A 1 86 ? -10.017 -0.574 1.541 1.00 94.69 86 ASP A CA 1
ATOM 690 C C . ASP A 1 86 ? -11.544 -0.479 1.399 1.00 94.69 86 ASP A C 1
ATOM 692 O O . ASP A 1 86 ? -12.063 0.559 0.982 1.00 94.69 86 ASP A O 1
ATOM 696 N N . ALA A 1 87 ? -12.269 -1.499 1.865 1.00 94.44 87 ALA A N 1
ATOM 697 C CA . ALA A 1 87 ? -13.731 -1.529 1.907 1.00 94.44 87 ALA A CA 1
ATOM 698 C C . ALA A 1 87 ? -14.361 -0.621 2.983 1.00 94.44 87 ALA A C 1
ATOM 700 O O . ALA A 1 87 ? -15.584 -0.542 3.075 1.00 94.44 87 ALA A O 1
ATOM 701 N N . LYS A 1 88 ? -13.552 0.064 3.804 1.00 93.62 88 LYS A N 1
ATOM 702 C CA . LYS A 1 88 ? -13.990 0.883 4.951 1.00 93.62 88 LYS A CA 1
ATOM 703 C C . LYS A 1 88 ? -14.804 0.113 6.001 1.00 93.62 88 LYS A C 1
ATOM 705 O O . LYS A 1 88 ? -15.538 0.727 6.764 1.00 93.62 88 LYS A O 1
ATOM 710 N N . THR A 1 89 ? -14.668 -1.208 6.082 1.00 92.62 89 THR A N 1
ATOM 711 C CA . THR A 1 89 ? -15.291 -2.021 7.143 1.00 92.62 89 THR A CA 1
ATOM 712 C C . THR A 1 89 ? -14.381 -2.162 8.363 1.00 92.62 89 THR A C 1
ATOM 714 O O . THR A 1 89 ? -14.850 -2.402 9.471 1.00 92.62 89 THR A O 1
ATOM 717 N N . PHE A 1 90 ? -13.076 -1.956 8.182 1.00 92.62 90 PHE A N 1
ATOM 718 C CA . PHE A 1 90 ? -12.090 -1.839 9.251 1.00 92.62 90 PHE A CA 1
ATOM 719 C C . PHE A 1 90 ? -11.559 -0.401 9.304 1.00 92.62 90 PHE A C 1
ATOM 721 O O . PHE A 1 90 ? -11.040 0.104 8.306 1.00 92.62 90 PHE A O 1
ATOM 728 N N . LEU A 1 91 ? -11.717 0.267 10.453 1.00 92.81 91 LEU A N 1
ATOM 729 C CA . LEU A 1 91 ? -11.341 1.672 10.678 1.00 92.81 91 LEU A CA 1
ATOM 730 C C . LEU A 1 91 ? -11.936 2.613 9.609 1.00 92.81 91 LEU A C 1
ATOM 732 O O . LEU A 1 91 ? -11.194 3.123 8.767 1.00 92.81 91 LEU A O 1
ATOM 736 N N . PRO A 1 92 ? -13.268 2.808 9.564 1.00 91.88 92 PRO A N 1
ATOM 737 C CA . PRO A 1 92 ? -13.942 3.524 8.476 1.00 91.88 92 PRO A CA 1
ATOM 738 C C . PRO A 1 92 ? -13.494 4.983 8.337 1.00 91.88 92 PRO A C 1
ATOM 740 O O . PRO A 1 92 ? -13.428 5.502 7.217 1.00 91.88 92 PRO A O 1
ATOM 743 N N . THR A 1 93 ? -13.162 5.646 9.448 1.00 92.19 93 THR A N 1
ATOM 744 C CA . THR A 1 93 ? -12.803 7.068 9.473 1.00 92.19 93 THR A CA 1
ATOM 745 C C . THR A 1 93 ? -11.336 7.307 9.840 1.00 92.19 93 THR A C 1
ATOM 747 O O . THR A 1 93 ? -10.659 6.468 10.429 1.00 92.19 93 THR A O 1
ATOM 750 N N . ALA A 1 94 ? -10.826 8.499 9.516 1.00 91.50 94 ALA A N 1
ATOM 751 C CA . ALA A 1 94 ? -9.488 8.929 9.932 1.00 91.50 94 ALA A CA 1
ATOM 752 C C . ALA A 1 94 ? -9.357 9.107 11.459 1.00 91.50 94 ALA A C 1
ATOM 754 O O . ALA A 1 94 ? -8.242 9.096 11.979 1.00 91.50 94 ALA A O 1
ATOM 755 N N . SER A 1 95 ? -10.473 9.295 12.169 1.00 89.75 95 SER A N 1
ATOM 756 C CA . SER A 1 95 ? -10.507 9.351 13.633 1.00 89.75 95 SER A CA 1
ATOM 757 C C . SER A 1 95 ? -10.361 7.958 14.238 1.00 89.75 95 SER A C 1
ATOM 759 O O . SER A 1 95 ? -9.589 7.798 15.176 1.00 89.75 95 SER A O 1
ATOM 761 N N . ASP A 1 96 ? -11.002 6.942 13.649 1.00 90.75 96 ASP A N 1
ATOM 762 C CA . ASP A 1 96 ? -10.847 5.550 14.098 1.00 90.75 96 ASP A CA 1
ATOM 763 C C . ASP A 1 96 ? -9.404 5.076 13.923 1.00 90.75 96 ASP A C 1
ATOM 765 O O . ASP A 1 96 ? -8.850 4.445 14.815 1.00 90.75 96 ASP A O 1
ATOM 769 N N . VAL A 1 97 ? -8.765 5.432 12.801 1.00 92.50 97 VAL A N 1
ATOM 770 C CA . VAL A 1 97 ? -7.341 5.137 12.579 1.00 92.50 97 VAL A CA 1
ATOM 771 C C . VAL A 1 97 ? -6.460 5.805 13.631 1.00 92.50 97 VAL A C 1
ATOM 773 O O . VAL A 1 97 ? -5.526 5.180 14.128 1.00 92.50 97 VAL A O 1
ATOM 776 N N . ARG A 1 98 ? -6.763 7.061 13.983 1.00 91.38 98 ARG A N 1
ATOM 777 C CA . ARG A 1 98 ? -6.043 7.776 15.040 1.00 91.38 98 ARG A CA 1
ATOM 778 C C . ARG A 1 98 ? -6.179 7.081 16.381 1.00 91.38 98 ARG A C 1
ATOM 780 O O . ARG A 1 98 ? -5.170 6.770 16.997 1.00 91.38 98 ARG A O 1
ATOM 787 N N . HIS A 1 99 ? -7.409 6.776 16.768 1.00 89.31 99 HIS A N 1
ATOM 788 C CA . HIS A 1 99 ? -7.688 6.123 18.033 1.00 89.31 99 HIS A CA 1
ATOM 789 C C . HIS A 1 99 ? -7.073 4.720 18.110 1.00 89.31 99 HIS A C 1
ATOM 791 O O . HIS A 1 99 ? -6.477 4.366 19.119 1.00 89.31 99 HIS A O 1
ATOM 797 N N . PHE A 1 100 ? -7.148 3.933 17.032 1.00 92.06 100 PHE A N 1
ATOM 798 C CA . PHE A 1 100 ? -6.516 2.614 16.968 1.00 92.06 100 PHE A CA 1
ATOM 799 C C . PHE A 1 100 ? -5.004 2.690 17.209 1.00 92.06 100 PHE A C 1
ATOM 801 O O . PHE A 1 100 ? -4.461 1.884 17.954 1.00 92.06 100 PHE A O 1
ATOM 808 N N . LEU A 1 101 ? -4.326 3.658 16.597 1.00 92.12 101 LEU A N 1
ATOM 809 C CA . LEU A 1 101 ? -2.881 3.825 16.734 1.00 92.12 101 LEU A CA 1
ATOM 810 C C . LEU A 1 101 ? -2.493 4.423 18.098 1.00 92.12 101 LEU A C 1
ATOM 812 O O . LEU A 1 101 ? -1.518 3.974 18.697 1.00 92.12 101 LEU A O 1
ATOM 816 N N . GLU A 1 102 ? -3.303 5.329 18.645 1.00 91.19 102 GLU A N 1
ATOM 817 C CA . GLU A 1 102 ? -3.146 5.873 20.001 1.00 91.19 102 GLU A CA 1
ATOM 818 C C . GLU A 1 102 ? -3.278 4.784 21.077 1.00 91.19 102 GLU A C 1
ATOM 820 O O . GLU A 1 102 ? -2.414 4.660 21.943 1.00 91.19 102 GLU A O 1
ATOM 825 N N . MET A 1 103 ? -4.288 3.912 20.965 1.00 89.81 103 MET A N 1
ATOM 826 C CA . MET A 1 103 ? -4.476 2.745 21.842 1.00 89.81 103 MET A CA 1
ATOM 827 C C . MET A 1 103 ? -3.288 1.771 21.810 1.00 89.81 103 MET A C 1
ATOM 829 O O . MET A 1 103 ? -3.131 0.945 22.707 1.00 89.81 103 MET A O 1
ATOM 833 N N . ARG A 1 104 ? -2.453 1.860 20.771 1.00 89.88 104 ARG A N 1
ATOM 834 C CA . ARG A 1 104 ? -1.251 1.048 20.557 1.00 89.88 104 ARG A CA 1
ATOM 835 C C . ARG A 1 104 ? 0.037 1.804 20.890 1.00 89.88 104 ARG A C 1
ATOM 837 O O . ARG A 1 104 ? 1.121 1.325 20.570 1.00 89.88 104 ARG A O 1
ATOM 844 N N . GLY A 1 105 ? -0.073 2.981 21.511 1.00 90.25 105 GLY A N 1
ATOM 845 C CA . GLY A 1 105 ? 1.064 3.807 21.915 1.00 90.25 105 GLY A CA 1
ATOM 846 C C . GLY A 1 105 ? 1.822 4.450 20.751 1.00 90.25 105 GLY A C 1
ATOM 847 O O . GLY A 1 105 ? 2.949 4.898 20.941 1.00 90.25 105 GLY A O 1
ATOM 848 N N . GLN A 1 106 ? 1.243 4.489 19.547 1.00 88.75 106 GLN A N 1
ATOM 849 C CA . GLN A 1 106 ? 1.837 5.168 18.399 1.00 88.75 106 GLN A CA 1
ATOM 850 C C . GLN A 1 106 ? 1.325 6.602 18.330 1.00 88.75 106 GLN A C 1
ATOM 852 O O . GLN A 1 106 ? 0.140 6.833 18.081 1.00 88.75 106 GLN A O 1
ATOM 857 N N . ASP A 1 107 ? 2.228 7.569 18.489 1.00 80.19 107 ASP A N 1
ATOM 858 C CA . ASP A 1 107 ? 1.871 8.964 18.272 1.00 80.19 107 ASP A CA 1
ATOM 859 C C . ASP A 1 107 ? 1.723 9.242 16.772 1.00 80.19 107 ASP A C 1
ATOM 861 O O . ASP A 1 107 ? 2.630 9.099 15.938 1.00 80.19 107 ASP A O 1
ATOM 865 N N . LEU A 1 108 ? 0.514 9.646 16.424 1.00 69.50 108 LEU A N 1
ATOM 866 C CA . LEU A 1 108 ? 0.190 10.161 15.126 1.00 69.50 108 LEU A CA 1
ATOM 867 C C . LEU A 1 108 ? 0.096 11.670 15.248 1.00 69.50 108 LEU A C 1
ATOM 869 O O . LEU A 1 108 ? -0.964 12.216 15.557 1.00 69.50 108 LEU A O 1
ATOM 873 N N . GLY A 1 109 ? 1.151 12.357 14.813 1.00 78.88 109 GLY A N 1
ATOM 874 C CA . GLY A 1 109 ? 0.981 13.710 14.282 1.00 78.88 109 GLY A CA 1
ATOM 875 C C . GLY A 1 109 ? -0.166 13.766 13.248 1.00 78.88 109 GLY A C 1
ATOM 876 O O . GLY A 1 109 ? -0.788 12.758 12.917 1.00 78.88 109 GLY A O 1
ATOM 877 N N . SER A 1 110 ? -0.467 14.931 12.672 1.00 77.94 110 SER A N 1
ATOM 878 C CA . SER A 1 110 ? -1.726 15.118 11.925 1.00 77.94 110 SER A CA 1
ATOM 879 C C . SER A 1 110 ? -1.986 14.067 10.820 1.00 77.94 110 SER A C 1
ATOM 881 O O . SER A 1 110 ? -1.421 14.134 9.724 1.00 77.94 110 SER A O 1
ATOM 883 N N . VAL A 1 111 ? -2.897 13.123 11.073 1.00 83.00 111 VAL A N 1
ATOM 884 C CA . VAL A 1 111 ? -3.453 12.235 10.046 1.00 83.00 111 VAL A CA 1
ATOM 885 C C . VAL A 1 111 ? -4.456 13.036 9.225 1.00 83.00 111 VAL A C 1
ATOM 887 O O . VAL A 1 111 ? -5.592 13.255 9.646 1.00 83.00 111 VAL A O 1
ATOM 890 N N . LYS A 1 112 ? -4.025 13.503 8.050 1.00 84.62 112 LYS A N 1
ATOM 891 C CA . LYS A 1 112 ? -4.886 14.264 7.128 1.00 84.62 112 LYS A CA 1
ATOM 892 C C . LYS A 1 112 ? -5.833 13.358 6.347 1.00 84.62 112 LYS A C 1
ATOM 894 O O . LYS A 1 112 ? -6.985 13.714 6.129 1.00 84.62 112 LYS A O 1
ATOM 899 N N . GLN A 1 113 ? -5.352 12.184 5.938 1.00 90.56 113 GLN A N 1
ATOM 900 C CA . GLN A 1 113 ? -6.106 11.252 5.112 1.00 90.56 113 GLN A CA 1
ATOM 901 C C . GLN A 1 113 ? -5.947 9.822 5.627 1.00 90.56 113 GLN A C 1
ATOM 903 O O . GLN A 1 113 ? -4.855 9.368 5.967 1.00 90.56 113 GLN A O 1
ATOM 908 N N . ARG A 1 114 ? -7.066 9.096 5.646 1.00 93.00 114 ARG A N 1
ATOM 909 C CA . ARG A 1 114 ? -7.143 7.697 6.074 1.00 93.00 114 ARG A CA 1
ATOM 910 C C . ARG A 1 114 ? -6.176 6.796 5.301 1.00 93.00 114 ARG A C 1
ATOM 912 O O . ARG A 1 114 ? -5.436 6.039 5.912 1.00 93.00 114 ARG A O 1
ATOM 919 N N . GLN A 1 115 ? -6.171 6.912 3.972 1.00 91.81 115 GLN A N 1
ATOM 920 C CA . GLN A 1 115 ? -5.346 6.071 3.098 1.00 91.81 115 GLN A CA 1
ATOM 921 C C . GLN A 1 115 ? -3.846 6.243 3.369 1.00 91.81 115 GLN A C 1
ATOM 923 O O . GLN A 1 115 ? -3.114 5.264 3.457 1.00 91.81 115 GLN A O 1
ATOM 928 N N . ASP A 1 116 ? -3.406 7.472 3.636 1.00 90.06 116 ASP A N 1
ATOM 929 C CA . ASP A 1 116 ? -1.996 7.767 3.923 1.00 90.06 116 ASP A CA 1
ATOM 930 C C . ASP A 1 116 ? -1.533 7.191 5.271 1.00 90.06 116 ASP A C 1
ATOM 932 O O . ASP A 1 116 ? -0.338 7.059 5.529 1.00 90.06 116 ASP A O 1
ATOM 936 N N . SER A 1 117 ? -2.482 6.816 6.128 1.00 92.81 117 SER A N 1
ATOM 937 C CA . SER A 1 117 ? -2.209 6.255 7.451 1.00 92.81 117 SER A CA 1
ATOM 938 C C . SER A 1 117 ? -2.112 4.737 7.444 1.00 92.81 117 SER A C 1
ATOM 940 O O . SER A 1 117 ? -1.648 4.169 8.431 1.00 92.81 117 SER A O 1
ATOM 942 N N . PHE A 1 118 ? -2.500 4.072 6.347 1.00 94.50 118 PHE A N 1
ATOM 943 C CA . PHE A 1 118 ? -2.478 2.613 6.287 1.00 94.50 118 PHE A CA 1
ATOM 944 C C . PHE A 1 118 ? -1.073 2.053 6.503 1.00 94.50 118 PHE A C 1
ATOM 946 O O . PHE A 1 118 ? -0.934 1.038 7.170 1.00 94.50 118 PHE A O 1
ATOM 953 N N . LYS A 1 119 ? -0.024 2.748 6.040 1.00 93.38 119 LYS A N 1
ATOM 954 C CA . LYS A 1 119 ? 1.365 2.341 6.304 1.00 93.38 119 LYS A CA 1
ATOM 955 C C . LYS A 1 119 ? 1.637 2.171 7.802 1.00 93.38 119 LYS A C 1
ATOM 957 O O . LYS A 1 119 ? 2.152 1.146 8.215 1.00 93.38 119 LYS A O 1
ATO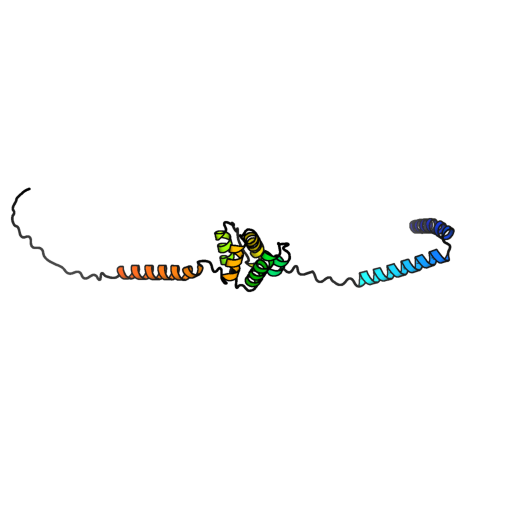M 962 N N . LYS A 1 120 ? 1.225 3.149 8.609 1.00 93.44 120 LYS A N 1
ATOM 963 C CA . LYS A 1 120 ? 1.421 3.118 10.063 1.00 93.44 120 LYS A CA 1
ATOM 964 C C . LYS A 1 120 ? 0.551 2.058 10.734 1.00 93.44 120 LYS A C 1
ATOM 966 O O . LYS A 1 120 ? 0.993 1.403 11.667 1.00 93.44 120 LYS A O 1
ATOM 971 N N . VAL A 1 121 ? -0.678 1.872 10.243 1.00 94.56 121 VAL A N 1
ATOM 972 C CA . VAL A 1 121 ? -1.544 0.768 10.687 1.00 94.56 121 VAL A CA 1
ATOM 973 C C . VAL A 1 121 ? -0.862 -0.569 10.415 1.00 94.56 121 VAL A C 1
ATOM 975 O O . VAL A 1 121 ? -0.794 -1.401 11.307 1.00 94.56 121 VAL A O 1
ATOM 978 N N . LEU A 1 122 ? -0.312 -0.752 9.218 1.00 94.75 122 LEU A N 1
ATOM 979 C CA . LEU A 1 122 ? 0.385 -1.964 8.813 1.00 94.75 122 LEU A CA 1
ATOM 980 C C . LEU A 1 122 ? 1.622 -2.232 9.677 1.00 94.75 122 LEU A C 1
ATOM 982 O O . LEU A 1 122 ? 1.796 -3.360 10.123 1.00 94.75 122 LEU A O 1
ATOM 986 N N . ASP A 1 123 ? 2.421 -1.205 9.981 1.00 93.81 123 ASP A N 1
ATOM 987 C CA . ASP A 1 123 ? 3.570 -1.321 10.890 1.00 93.81 123 ASP A CA 1
ATOM 988 C C . ASP A 1 123 ? 3.135 -1.821 12.283 1.00 93.81 123 ASP A C 1
ATOM 990 O O . ASP A 1 123 ? 3.763 -2.710 12.858 1.00 93.81 123 ASP A O 1
ATOM 994 N N . VAL A 1 124 ? 2.004 -1.325 12.798 1.00 94.44 124 VAL A N 1
ATOM 995 C CA . VAL A 1 124 ? 1.430 -1.817 14.059 1.00 94.44 124 VAL A CA 1
ATOM 996 C C . VAL A 1 124 ? 0.953 -3.259 13.938 1.00 94.44 124 VAL A C 1
ATOM 998 O O . VAL A 1 124 ? 1.294 -4.069 14.796 1.00 94.44 124 VAL A O 1
ATOM 1001 N N . LEU A 1 125 ? 0.232 -3.616 12.872 1.00 94.12 125 LEU A N 1
ATOM 1002 C CA . LEU A 1 125 ? -0.228 -4.993 12.649 1.00 94.12 125 LEU A CA 1
ATOM 1003 C C . LEU A 1 125 ? 0.943 -5.988 12.544 1.00 94.12 125 LEU A C 1
ATOM 1005 O O . LEU A 1 125 ? 0.817 -7.141 12.951 1.00 94.12 125 LEU A O 1
ATOM 1009 N N . LEU A 1 126 ? 2.095 -5.549 12.027 1.00 94.00 126 LEU A N 1
ATOM 1010 C CA . LEU A 1 126 ? 3.321 -6.350 11.988 1.00 94.00 126 LEU A CA 1
ATOM 1011 C C . LEU A 1 126 ? 3.962 -6.521 13.370 1.00 94.00 126 LEU A C 1
ATOM 1013 O O . LEU A 1 126 ? 4.556 -7.561 13.635 1.00 94.00 126 LEU A O 1
ATOM 1017 N N . SER A 1 127 ? 3.821 -5.536 14.258 1.00 93.25 127 SER A N 1
ATOM 1018 C CA . SER A 1 127 ? 4.315 -5.622 15.640 1.00 93.25 127 SER A CA 1
ATOM 1019 C C . SER A 1 127 ? 3.419 -6.442 16.579 1.00 93.25 127 SER A C 1
ATOM 1021 O O . SER A 1 127 ? 3.855 -6.809 17.667 1.00 93.25 127 SER A O 1
ATOM 1023 N N . MET A 1 128 ? 2.179 -6.736 16.175 1.00 92.06 128 MET A N 1
ATOM 1024 C CA . MET A 1 128 ? 1.229 -7.510 16.980 1.00 92.06 128 MET A CA 1
ATOM 1025 C C . MET A 1 128 ? 1.601 -8.997 17.038 1.00 92.06 128 MET A C 1
ATOM 1027 O O . MET A 1 128 ? 2.178 -9.552 16.094 1.00 92.06 128 MET A O 1
ATOM 1031 N N . ALA A 1 129 ? 1.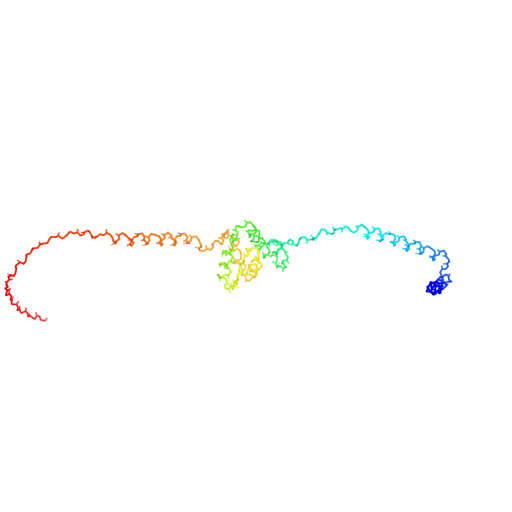229 -9.636 18.150 1.00 93.12 129 ALA A N 1
ATOM 1032 C CA . ALA A 1 129 ? 1.273 -11.087 18.293 1.00 93.12 129 ALA A CA 1
ATOM 1033 C C . ALA A 1 129 ? 0.236 -11.750 17.371 1.00 93.12 129 ALA A C 1
ATOM 1035 O O . ALA A 1 129 ? -0.815 -11.170 17.087 1.00 93.12 129 ALA A O 1
ATOM 1036 N N . ASP A 1 130 ? 0.522 -12.972 16.928 1.00 92.25 130 ASP A N 1
ATOM 1037 C CA . ASP A 1 130 ? -0.302 -13.667 15.933 1.00 92.25 130 ASP A CA 1
ATOM 1038 C C . ASP A 1 130 ? -1.732 -13.916 16.447 1.00 92.25 130 ASP A C 1
ATOM 1040 O O . ASP A 1 130 ? -2.697 -13.642 15.732 1.00 92.25 130 ASP A O 1
ATOM 1044 N N . ASP A 1 131 ? -1.883 -14.305 17.716 1.00 92.50 131 ASP A N 1
ATOM 1045 C CA . ASP A 1 131 ? -3.190 -14.504 18.362 1.00 92.50 131 ASP A CA 1
ATOM 1046 C C . ASP A 1 131 ? -4.047 -13.233 18.338 1.00 92.50 131 ASP A C 1
ATOM 1048 O O . ASP A 1 131 ? -5.256 -13.264 18.096 1.00 92.50 131 ASP A O 1
ATOM 1052 N N . GLU A 1 132 ? -3.409 -12.086 18.561 1.00 91.62 132 GLU A N 1
ATOM 1053 C CA . GLU A 1 132 ? -4.089 -10.800 18.597 1.00 91.62 132 GLU A CA 1
ATOM 1054 C C . GLU A 1 132 ? -4.511 -10.347 17.197 1.00 91.62 132 GLU A C 1
ATOM 1056 O O . GLU A 1 132 ? -5.597 -9.794 17.012 1.00 91.62 132 GLU A O 1
ATOM 1061 N N . LEU A 1 133 ? -3.676 -10.620 16.195 1.00 92.31 133 LEU A N 1
ATOM 1062 C CA . LEU A 1 133 ? -3.983 -10.351 14.796 1.00 92.31 133 LEU A CA 1
ATOM 1063 C C . LEU A 1 133 ? -5.170 -11.200 14.312 1.00 92.31 133 LEU A C 1
ATOM 1065 O O . LEU A 1 133 ? -6.066 -10.681 13.642 1.00 92.31 133 LEU A O 1
ATOM 1069 N N . MET A 1 134 ? -5.212 -12.476 14.701 1.00 92.19 134 MET A N 1
ATOM 1070 C CA . MET A 1 134 ? -6.323 -13.389 14.411 1.00 92.19 134 MET A CA 1
ATOM 1071 C C . MET A 1 134 ? -7.614 -12.948 15.108 1.00 92.19 134 MET A C 1
ATOM 1073 O O . MET A 1 134 ? -8.679 -12.907 14.487 1.00 92.19 134 MET A O 1
ATOM 1077 N N . LEU A 1 135 ? -7.532 -12.541 16.378 1.00 91.75 135 LEU A N 1
ATOM 1078 C CA . LEU A 1 135 ? -8.674 -11.990 17.112 1.00 91.75 135 LEU A CA 1
ATOM 1079 C C . LEU A 1 135 ? -9.199 -10.709 16.448 1.00 91.75 135 LEU A C 1
ATOM 1081 O O . LEU A 1 135 ? -10.410 -10.494 16.328 1.00 91.75 135 LEU A O 1
ATOM 1085 N N . LEU A 1 136 ? -8.292 -9.861 15.967 1.00 91.38 136 LEU A N 1
ATOM 1086 C CA . LEU A 1 136 ? -8.643 -8.641 15.260 1.00 91.38 136 LEU A CA 1
ATOM 1087 C C . LEU A 1 136 ? -9.327 -8.924 13.912 1.00 91.38 136 LEU A C 1
ATOM 1089 O O . LEU A 1 136 ? -10.305 -8.265 13.547 1.00 91.38 136 LEU A O 1
ATOM 1093 N N . GLN A 1 137 ? -8.853 -9.932 13.182 1.00 91.25 137 GLN A N 1
ATOM 1094 C CA . GLN A 1 137 ? -9.505 -10.410 11.967 1.00 91.25 137 GLN A CA 1
ATOM 1095 C C . GLN A 1 137 ? -10.917 -10.933 12.279 1.00 91.25 137 GLN A C 1
ATOM 1097 O O . GLN A 1 137 ? -11.872 -10.520 11.617 1.00 91.25 137 GLN A O 1
ATOM 1102 N N . ALA A 1 138 ? -11.076 -11.755 13.318 1.00 90.75 138 ALA A N 1
ATOM 1103 C CA . ALA A 1 138 ? -12.355 -12.359 13.695 1.00 90.75 138 ALA A CA 1
ATOM 1104 C C . ALA A 1 138 ? -13.389 -11.345 14.215 1.00 90.75 138 ALA A C 1
ATOM 1106 O O . ALA A 1 138 ? -14.575 -11.458 13.914 1.00 90.75 138 ALA A O 1
ATOM 1107 N N . SER A 1 139 ? -12.954 -10.323 14.957 1.00 85.12 139 SER A N 1
ATOM 1108 C CA . SER A 1 139 ? -13.847 -9.373 15.643 1.00 85.12 139 SER A CA 1
ATOM 1109 C C . SER A 1 139 ? -14.646 -8.445 14.718 1.00 85.12 139 SER A C 1
ATOM 1111 O O . SER A 1 139 ? -15.534 -7.741 15.194 1.00 85.12 139 SER A O 1
ATOM 1113 N N . GLY A 1 140 ? -14.405 -8.452 13.399 1.00 68.56 140 GLY A N 1
ATOM 1114 C CA . GLY A 1 140 ? -15.317 -7.871 12.394 1.00 68.56 140 GLY A CA 1
ATOM 1115 C C . GLY A 1 140 ? -15.408 -6.333 12.366 1.00 68.56 140 GLY A C 1
ATOM 1116 O O . GLY A 1 140 ? -15.584 -5.740 11.299 1.00 68.56 140 GLY A O 1
ATOM 1117 N N . THR A 1 141 ? -15.151 -5.666 13.487 1.00 67.44 141 THR A N 1
ATOM 1118 C CA . THR A 1 141 ? -15.263 -4.218 13.634 1.00 67.44 141 THR A CA 1
ATOM 1119 C C . THR A 1 141 ? -14.473 -3.792 14.864 1.00 67.44 141 THR A C 1
ATOM 1121 O O . THR A 1 141 ? -14.965 -3.852 15.985 1.00 67.44 141 THR A O 1
ATOM 1124 N N . HIS A 1 142 ? -13.255 -3.289 14.663 1.00 65.12 142 HIS A N 1
ATOM 1125 C CA . HIS A 1 142 ? -12.599 -2.451 15.668 1.00 65.12 142 HIS A CA 1
ATOM 1126 C C . HIS A 1 142 ? -13.204 -1.044 15.551 1.00 65.12 142 HIS A C 1
ATOM 1128 O O . HIS A 1 142 ? -12.551 -0.078 15.163 1.00 65.12 142 HIS A O 1
ATOM 1134 N N . ALA A 1 143 ? -14.516 -0.948 15.773 1.00 54.47 143 ALA A N 1
ATOM 1135 C CA . ALA A 1 143 ? -15.095 0.317 16.168 1.00 54.47 143 ALA A CA 1
ATOM 1136 C C . ALA A 1 143 ? -14.533 0.546 17.569 1.00 54.47 143 ALA A C 1
ATOM 1138 O O . ALA A 1 143 ? -14.761 -0.267 18.465 1.00 54.47 143 ALA A O 1
ATOM 1139 N N . GLY A 1 144 ? -13.711 1.578 17.735 1.00 54.44 144 GLY A N 1
ATOM 1140 C CA . GLY A 1 144 ? -13.298 1.992 19.068 1.00 54.44 144 GLY A CA 1
ATOM 1141 C C . GLY A 1 144 ? -14.521 2.282 19.957 1.00 54.44 144 GLY A C 1
ATOM 1142 O O . GLY A 1 144 ? -15.669 2.182 19.515 1.00 54.44 144 GLY A O 1
ATOM 1143 N N . PRO A 1 145 ? -14.312 2.728 21.201 1.00 53.09 145 PRO A N 1
ATOM 1144 C CA . PRO A 1 145 ? -15.371 3.096 22.147 1.00 53.09 145 PRO A CA 1
ATOM 1145 C C . PRO A 1 145 ? -16.337 4.193 21.651 1.00 53.09 145 PRO A C 1
ATOM 1147 O O . PRO A 1 145 ? -17.215 4.622 22.393 1.00 53.09 145 PRO A O 1
ATOM 1150 N N . THR A 1 146 ? -16.213 4.669 20.411 1.00 50.62 146 THR A N 1
ATOM 1151 C CA . THR A 1 146 ? -17.024 5.701 19.763 1.00 50.62 146 THR A CA 1
ATOM 1152 C C . THR A 1 146 ? -18.521 5.395 19.691 1.00 50.62 146 THR A C 1
ATOM 1154 O O . THR A 1 146 ? -19.292 6.331 19.499 1.00 50.62 146 THR A O 1
ATOM 1157 N N . GLN A 1 147 ? -18.983 4.162 19.938 1.00 53.66 147 GLN A N 1
ATOM 1158 C CA . GLN A 1 147 ? -20.420 3.929 20.168 1.00 53.66 147 GLN A CA 1
ATOM 1159 C C . GLN A 1 147 ? -20.933 4.518 21.497 1.00 53.66 147 GLN A C 1
ATOM 1161 O O . GLN A 1 147 ? -22.135 4.714 21.653 1.00 53.66 147 GLN A O 1
ATOM 1166 N N . LEU A 1 148 ? -20.043 4.884 22.426 1.00 54.00 148 LEU A N 1
ATOM 1167 C CA . LEU A 1 148 ? -20.394 5.592 23.658 1.00 54.00 148 LEU A CA 1
ATOM 1168 C C . LEU A 1 148 ? -20.313 7.117 23.535 1.00 54.00 148 LEU A C 1
ATOM 1170 O O . LEU A 1 148 ? -20.711 7.798 24.471 1.00 54.00 148 LEU A O 1
ATOM 1174 N N . GLY A 1 149 ? -19.833 7.676 22.419 1.00 60.91 149 GLY A N 1
ATOM 1175 C CA . GLY A 1 149 ? -19.856 9.128 22.184 1.00 60.91 149 GLY A CA 1
ATOM 1176 C C . GLY A 1 149 ? -21.289 9.678 22.166 1.00 60.91 149 GLY A C 1
ATOM 1177 O O . GLY A 1 149 ? -21.620 10.511 23.008 1.00 60.91 149 GLY A O 1
ATOM 1178 N N . PRO A 1 150 ? -22.182 9.123 21.324 1.00 61.88 150 PRO A N 1
ATOM 1179 C CA . PRO A 1 150 ? -23.606 9.455 21.347 1.00 61.88 150 PRO A CA 1
ATOM 1180 C C . PRO A 1 150 ? -24.264 9.173 22.703 1.00 61.88 150 PRO A C 1
ATOM 1182 O O . PRO A 1 150 ? -25.173 9.887 23.112 1.00 61.88 150 PRO A O 1
ATOM 1185 N N . LEU A 1 151 ? -23.786 8.154 23.423 1.00 61.44 151 LEU A N 1
ATOM 1186 C CA . LEU A 1 151 ? -24.284 7.784 24.748 1.00 61.44 151 LEU A CA 1
ATOM 1187 C C . LEU A 1 151 ? -23.827 8.789 25.824 1.00 61.44 151 LEU A C 1
ATOM 1189 O O . LEU A 1 151 ? -24.628 9.193 26.658 1.00 61.44 151 LEU A O 1
ATOM 1193 N N . SER A 1 152 ? -22.587 9.279 25.765 1.00 64.75 152 SER A N 1
ATOM 1194 C CA . SER A 1 152 ? -22.071 10.360 26.616 1.00 64.75 152 SER A CA 1
ATOM 1195 C C . SER A 1 152 ? -22.746 11.694 26.321 1.00 64.75 152 SER A C 1
ATOM 1197 O O . SER A 1 152 ? -23.045 12.432 27.258 1.00 64.75 152 SER A O 1
ATOM 1199 N N . ASP A 1 153 ? -23.027 11.997 25.053 1.00 71.75 153 ASP A N 1
ATOM 1200 C CA . ASP A 1 153 ? -23.769 13.200 24.670 1.00 71.75 153 ASP A CA 1
ATOM 1201 C C . ASP A 1 153 ? -25.234 13.111 25.114 1.00 71.75 153 ASP A C 1
ATOM 1203 O O . ASP A 1 153 ? -25.765 14.079 25.655 1.00 71.75 153 ASP A O 1
ATOM 1207 N N . ALA A 1 154 ? -25.863 11.935 25.009 1.00 76.31 154 ALA A N 1
ATOM 1208 C CA . ALA A 1 154 ? -27.193 11.690 25.563 1.00 76.31 154 ALA A CA 1
ATOM 1209 C C . ALA A 1 154 ? -27.211 11.824 27.097 1.00 76.31 154 ALA A C 1
ATOM 1211 O O . ALA A 1 154 ? -28.110 12.461 27.646 1.00 76.31 154 ALA A O 1
ATOM 1212 N N . ILE A 1 155 ? -26.203 11.302 27.807 1.00 73.38 155 ILE A N 1
ATOM 1213 C CA . ILE A 1 155 ? -26.075 11.451 29.268 1.00 73.38 155 ILE A CA 1
ATOM 1214 C C . ILE A 1 155 ? -25.853 12.924 29.650 1.00 73.38 155 ILE A C 1
ATOM 1216 O O . ILE A 1 155 ? -26.480 13.413 30.593 1.00 73.38 155 ILE A O 1
ATOM 1220 N N . LYS A 1 156 ? -25.018 13.672 28.916 1.00 79.56 156 LYS A N 1
ATOM 1221 C CA . LYS A 1 156 ? -24.804 15.116 29.135 1.00 79.56 156 LYS A CA 1
ATOM 1222 C C . LYS A 1 156 ? -26.064 15.940 28.866 1.00 79.56 156 LYS A C 1
ATOM 1224 O O . LYS A 1 156 ? -26.398 16.810 29.664 1.00 79.56 156 LYS A O 1
ATOM 1229 N N . ALA A 1 157 ? -26.789 15.648 27.789 1.00 77.62 157 ALA A N 1
ATOM 1230 C CA . ALA A 1 157 ? -28.048 16.317 27.474 1.00 77.62 157 ALA A CA 1
ATOM 1231 C C . ALA A 1 157 ? -29.119 16.037 28.543 1.00 77.62 157 ALA A C 1
ATOM 1233 O O . ALA A 1 157 ? -29.802 16.955 28.993 1.00 77.62 157 ALA A O 1
ATOM 1234 N N . THR A 1 158 ? -29.212 14.790 29.015 1.00 78.31 158 THR A N 1
ATOM 1235 C CA . THR A 1 158 ? -30.163 14.395 30.067 1.00 78.31 158 THR A CA 1
ATOM 1236 C C . THR A 1 158 ? -29.813 15.038 31.411 1.00 78.31 158 THR A C 1
ATOM 1238 O O . THR A 1 158 ? -30.683 15.575 32.090 1.00 78.31 158 THR A O 1
ATOM 1241 N N . SER A 1 159 ? -28.532 15.061 31.789 1.00 72.50 159 SER A N 1
ATOM 1242 C CA . SER A 1 159 ? -28.080 15.710 33.030 1.00 72.50 159 SER A CA 1
ATOM 1243 C C . SER A 1 159 ? -28.225 17.238 33.010 1.00 72.50 159 SER A C 1
ATOM 1245 O O . SER A 1 159 ? -28.499 17.835 34.052 1.00 72.50 159 SER A O 1
ATOM 1247 N N . ALA A 1 160 ? -28.116 17.880 31.842 1.00 73.19 160 ALA A N 1
ATOM 1248 C CA . ALA A 1 160 ? -28.434 19.298 31.676 1.00 73.19 160 ALA A CA 1
ATOM 1249 C C . ALA A 1 160 ? -29.944 19.579 31.796 1.00 73.19 160 ALA A C 1
ATOM 1251 O O . ALA A 1 160 ? -30.330 20.565 32.421 1.00 73.19 160 ALA A O 1
ATOM 1252 N N . ALA A 1 161 ? -30.800 18.706 31.253 1.00 73.69 161 ALA A N 1
ATOM 1253 C CA . ALA A 1 161 ? -32.253 18.845 31.354 1.00 73.69 161 ALA A CA 1
ATOM 1254 C C . ALA A 1 161 ? -32.758 18.719 32.803 1.00 73.69 161 ALA A C 1
ATOM 1256 O O . ALA A 1 161 ? -33.567 19.536 33.233 1.00 73.69 161 ALA A O 1
ATOM 1257 N N . VAL A 1 162 ? -32.229 17.762 33.576 1.00 71.19 162 VAL A N 1
ATOM 1258 C CA . VAL A 1 162 ? -32.614 17.543 34.985 1.00 71.19 162 VAL A CA 1
ATOM 1259 C C . VAL A 1 162 ? -32.194 18.705 35.894 1.00 71.19 162 VAL A C 1
ATOM 1261 O O . VAL A 1 162 ? -32.915 19.056 36.817 1.00 71.19 162 VAL A O 1
ATOM 1264 N N . ARG A 1 163 ? -31.061 19.368 35.630 1.00 63.62 163 ARG A N 1
ATOM 1265 C CA . ARG A 1 163 ? -30.665 20.557 36.412 1.00 63.62 163 ARG A CA 1
ATOM 1266 C C . ARG A 1 163 ? -31.512 21.793 36.118 1.00 63.62 163 ARG A C 1
ATOM 1268 O O . ARG A 1 163 ? -31.618 22.668 36.971 1.00 63.62 163 ARG A O 1
ATOM 1275 N N . ASN A 1 164 ? -32.105 21.882 34.929 1.00 58.50 164 ASN A N 1
ATOM 1276 C CA . ASN A 1 164 ? -32.899 23.045 34.538 1.00 58.50 164 ASN A CA 1
ATOM 1277 C C . ASN A 1 164 ? -34.332 23.006 35.106 1.00 58.50 164 ASN A C 1
ATOM 1279 O O . ASN A 1 164 ? -34.994 24.038 35.164 1.00 58.50 164 ASN A O 1
ATOM 1283 N N . THR A 1 165 ? -34.810 21.839 35.554 1.00 57.41 165 THR A N 1
ATOM 1284 C CA . THR A 1 165 ? -36.134 21.690 36.183 1.00 57.41 165 THR A CA 1
ATOM 1285 C C . THR A 1 165 ? -36.168 22.093 37.657 1.00 57.41 165 THR A C 1
ATOM 1287 O O . THR A 1 165 ? -37.241 22.405 38.156 1.00 57.41 165 THR A O 1
ATOM 1290 N N . ASP A 1 166 ? -35.015 22.182 38.326 1.00 56.41 166 ASP A N 1
ATOM 1291 C CA . ASP A 1 166 ? -34.928 22.635 39.725 1.00 56.41 166 ASP A CA 1
ATOM 1292 C C . ASP A 1 166 ? -34.807 24.167 39.863 1.00 56.41 166 ASP A C 1
ATOM 1294 O O . ASP A 1 166 ? -34.816 24.696 40.969 1.00 56.41 166 ASP A O 1
ATOM 1298 N N . SER A 1 167 ? -34.698 24.904 38.749 1.00 54.56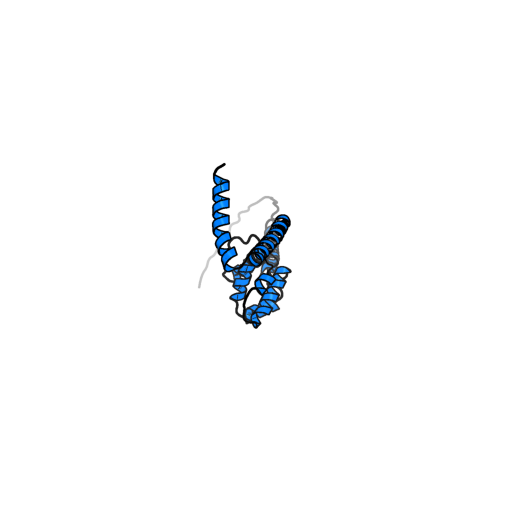 167 SER A N 1
ATOM 1299 C CA . SER A 1 167 ? -34.482 26.365 38.754 1.00 54.56 167 SER A CA 1
ATOM 1300 C C . SER A 1 167 ? -35.746 27.203 38.498 1.00 54.56 167 SER A C 1
ATOM 1302 O O . SER A 1 167 ? -35.653 28.422 38.396 1.00 54.56 167 SER A O 1
ATOM 1304 N N . TYR A 1 168 ? -36.928 26.581 38.410 1.00 52.16 168 TYR A N 1
ATOM 1305 C CA . TYR A 1 168 ? -38.213 27.277 38.238 1.00 52.16 168 TYR A CA 1
ATOM 1306 C C . TYR A 1 168 ? -39.289 26.707 39.169 1.00 52.16 168 TYR A C 1
ATOM 1308 O O . TYR A 1 168 ? -40.300 26.166 38.728 1.00 52.16 168 TYR A O 1
ATOM 1316 N N . ALA A 1 169 ? -39.084 26.848 40.476 1.00 51.38 169 ALA A N 1
ATOM 1317 C CA . ALA A 1 169 ? -40.154 26.702 41.455 1.00 51.38 169 ALA A CA 1
ATOM 1318 C C . ALA A 1 169 ? -39.990 27.721 42.591 1.00 51.38 169 ALA A C 1
ATOM 1320 O O . ALA A 1 169 ? -39.755 27.347 43.731 1.00 51.38 169 ALA A O 1
ATOM 1321 N N . GLU A 1 170 ? -40.142 29.010 42.278 1.00 46.94 170 GLU A N 1
ATOM 1322 C CA . GLU A 1 170 ? -40.611 29.980 43.275 1.00 46.94 170 GLU A CA 1
ATOM 1323 C C . GLU A 1 170 ? -41.360 31.145 42.593 1.00 46.94 170 GLU A C 1
ATOM 1325 O O . GLU A 1 170 ? -40.739 32.079 42.081 1.00 46.94 170 GLU A O 1
ATOM 1330 N N . PRO A 1 171 ? -42.705 31.096 42.508 1.00 48.88 171 PRO A N 1
ATOM 1331 C CA . PRO A 1 171 ? -43.505 32.268 42.199 1.00 48.88 171 PRO A CA 1
ATOM 1332 C C . PRO A 1 171 ? -43.667 33.126 43.457 1.00 48.88 171 PRO A C 1
ATOM 1334 O O . PRO A 1 171 ? -44.185 32.688 44.483 1.00 48.88 171 PRO A O 1
ATOM 1337 N N . ALA A 1 172 ? -43.234 34.376 43.333 1.00 51.12 172 ALA A N 1
ATOM 1338 C CA . ALA A 1 172 ? -43.457 35.442 44.289 1.00 51.12 172 ALA A CA 1
ATOM 1339 C C . ALA A 1 172 ? -44.957 35.666 44.559 1.00 51.12 172 ALA A C 1
ATOM 1341 O O . ALA A 1 172 ? -45.721 35.970 43.642 1.00 51.12 172 ALA A O 1
ATOM 1342 N N . ALA A 1 173 ? -45.347 35.608 45.831 1.00 47.72 173 ALA A N 1
ATOM 1343 C CA . ALA A 1 173 ? -46.537 36.269 46.351 1.00 47.72 173 ALA A CA 1
ATOM 1344 C C . ALA A 1 173 ? -46.211 36.817 47.746 1.00 47.72 173 ALA A C 1
ATOM 1346 O O . ALA A 1 173 ? -46.045 36.075 48.711 1.00 47.72 173 ALA A O 1
ATOM 1347 N N . ALA A 1 174 ? -46.058 38.136 47.806 1.00 53.66 174 ALA A N 1
ATOM 1348 C CA . ALA A 1 174 ? -46.051 38.919 49.027 1.00 53.66 174 ALA A CA 1
ATOM 1349 C C . ALA A 1 174 ? -47.490 39.072 49.534 1.00 53.66 174 ALA A C 1
ATOM 1351 O O . ALA A 1 174 ? -48.324 39.426 48.717 1.00 53.66 174 ALA A O 1
ATOM 1352 N N . GLU A 1 175 ? -47.733 38.849 50.830 1.00 50.94 175 GLU A N 1
ATOM 1353 C CA . GLU A 1 175 ? -48.597 39.629 51.747 1.00 50.94 175 GLU A CA 1
ATOM 1354 C C . GLU A 1 175 ? -48.183 39.208 53.175 1.00 50.94 175 GLU A C 1
ATOM 1356 O O . GLU A 1 175 ? -48.068 38.025 53.475 1.00 50.94 175 GLU A O 1
ATOM 1361 N N . GLU A 1 176 ? -47.561 40.083 53.960 1.00 50.56 176 GLU A N 1
ATOM 1362 C CA . GLU A 1 176 ? -48.163 41.093 54.840 1.00 50.56 176 GLU A CA 1
ATOM 1363 C C . GLU A 1 176 ? -48.567 40.544 56.226 1.00 50.56 176 GLU A C 1
ATOM 1365 O O . GLU A 1 176 ? -49.388 39.648 56.370 1.00 50.56 176 GLU A O 1
ATOM 1370 N N . SER A 1 177 ? -48.028 41.223 57.244 1.00 48.78 177 SER A N 1
ATOM 1371 C CA . SER A 1 177 ? -48.655 41.501 58.539 1.00 48.78 177 SER A CA 1
ATOM 1372 C C . SER A 1 177 ? -48.521 40.520 59.724 1.00 48.78 177 SER A C 1
ATOM 1374 O O . SER A 1 177 ? -49.101 39.443 59.782 1.00 48.78 177 SER A O 1
ATOM 1376 N N . VAL A 1 178 ? -47.879 41.090 60.759 1.00 54.03 178 VAL A N 1
ATOM 1377 C CA . VAL A 1 178 ? -48.288 41.109 62.181 1.00 54.03 178 VAL A CA 1
ATOM 1378 C C . VAL A 1 178 ? -47.549 40.156 63.138 1.00 54.03 178 VAL A C 1
ATOM 1380 O O . VAL A 1 178 ? -47.871 38.984 63.308 1.00 54.03 178 VAL A O 1
ATOM 1383 N N . GLU A 1 179 ? -46.591 40.761 63.856 1.00 52.16 179 GLU A N 1
ATOM 1384 C CA . GLU A 1 179 ? -46.185 40.408 65.226 1.00 52.16 179 GLU A CA 1
ATOM 1385 C C . GLU A 1 179 ? -47.407 40.142 66.126 1.00 52.16 179 GLU A C 1
ATOM 1387 O O . GLU A 1 179 ? -48.371 40.908 66.111 1.00 52.16 179 GLU A O 1
ATOM 1392 N N . PRO A 1 180 ? -47.314 39.181 67.059 1.00 58.50 180 PRO A N 1
ATOM 1393 C CA . PRO A 1 180 ? -47.147 39.664 68.422 1.00 58.50 180 PRO A CA 1
ATOM 1394 C C . PRO A 1 180 ? -46.160 38.846 69.255 1.00 58.50 180 PRO A C 1
ATOM 1396 O O . PRO A 1 180 ? -46.260 37.638 69.459 1.00 58.50 180 PRO A O 1
ATOM 1399 N N . ARG A 1 181 ? -45.257 39.612 69.852 1.00 58.00 181 ARG A N 1
ATOM 1400 C CA . ARG A 1 181 ? -44.582 39.389 71.126 1.00 58.00 181 ARG A CA 1
ATOM 1401 C C . ARG A 1 181 ? -45.504 38.746 72.174 1.00 58.00 181 ARG A C 1
ATOM 1403 O O . ARG A 1 181 ? -46.429 39.401 72.643 1.00 58.00 181 ARG A O 1
ATOM 1410 N N . LEU A 1 182 ? -45.166 37.551 72.663 1.00 54.06 182 LEU A N 1
ATOM 1411 C CA . LEU A 1 182 ? -45.595 37.084 73.985 1.00 54.06 182 LEU A CA 1
ATOM 1412 C C . LEU A 1 182 ? -44.494 36.269 74.678 1.00 54.06 182 LEU A C 1
ATOM 1414 O O . LEU A 1 182 ? -43.924 35.321 74.154 1.00 54.06 182 LEU A O 1
ATOM 1418 N N . LYS A 1 183 ? -44.198 36.750 75.884 1.00 52.91 183 LYS A N 1
ATOM 1419 C CA . LYS A 1 183 ? -43.323 36.208 76.921 1.00 52.91 183 LYS A CA 1
ATOM 1420 C C . LYS A 1 183 ? -43.655 34.745 77.225 1.00 52.91 183 LYS A C 1
ATOM 1422 O O . LYS A 1 183 ? -44.826 34.389 77.208 1.00 52.91 183 LYS A O 1
ATOM 1427 N N . SER A 1 184 ? -42.679 34.000 77.740 1.00 46.00 184 SER A N 1
ATOM 1428 C CA . SER A 1 184 ? -42.696 33.499 79.129 1.00 46.00 184 SER A CA 1
ATOM 1429 C C . SER A 1 184 ? -41.709 32.345 79.320 1.00 46.00 184 SER A C 1
ATOM 1431 O O . SER A 1 184 ? -41.612 31.486 78.457 1.00 46.00 184 SER A O 1
ATOM 1433 N N . ALA A 1 185 ? -41.026 32.390 80.471 1.00 50.84 185 ALA A N 1
ATOM 1434 C CA . ALA A 1 185 ? -40.496 31.313 81.318 1.00 50.84 185 ALA A CA 1
ATOM 1435 C C . ALA A 1 185 ? -40.359 29.911 80.691 1.00 50.84 185 ALA A C 1
ATOM 1437 O O . ALA A 1 185 ? -41.323 29.342 80.207 1.00 50.84 185 ALA A O 1
ATOM 1438 N N . GLY A 1 186 ? -39.220 29.241 80.775 1.00 49.94 186 GLY A N 1
ATOM 1439 C CA . GLY A 1 186 ? -38.362 29.138 81.945 1.00 49.94 186 GLY A CA 1
ATOM 1440 C C . GLY A 1 186 ? -38.029 27.661 82.169 1.00 49.94 186 GLY A C 1
ATOM 1441 O O . GLY A 1 186 ? -38.636 26.787 81.557 1.00 49.94 186 GLY A O 1
ATOM 1442 N N . ASN A 1 187 ? -37.101 27.444 83.092 1.00 51.12 187 ASN A N 1
ATOM 1443 C CA . ASN A 1 187 ? -36.644 26.178 83.657 1.00 51.12 187 ASN A CA 1
ATOM 1444 C C . ASN A 1 187 ? -35.814 25.272 82.739 1.00 51.12 187 ASN A C 1
ATOM 1446 O O . ASN A 1 187 ? -36.245 24.852 81.675 1.00 51.12 187 ASN A O 1
ATOM 1450 N N . ASP A 1 188 ? -34.531 25.083 83.028 1.00 50.22 188 ASP A N 1
ATOM 1451 C CA . ASP A 1 188 ? -33.891 24.441 84.194 1.00 50.22 188 ASP A CA 1
ATOM 1452 C C . ASP A 1 188 ? -33.655 22.953 83.952 1.00 50.22 188 ASP A C 1
ATOM 1454 O O . ASP A 1 188 ? -34.544 22.224 83.526 1.00 50.22 188 ASP A O 1
ATOM 1458 N N . ALA A 1 189 ? -32.467 22.551 84.404 1.00 54.41 189 ALA A N 1
ATOM 1459 C CA . ALA A 1 189 ? -32.115 21.215 84.858 1.00 54.41 189 ALA A CA 1
ATOM 1460 C C . ALA A 1 189 ? -31.944 20.098 83.805 1.00 54.41 189 ALA A C 1
ATOM 1462 O O . ALA A 1 189 ? -32.723 19.958 82.879 1.00 54.41 189 ALA A O 1
ATOM 1463 N N . VAL A 1 190 ? -31.047 19.124 83.945 1.00 57.31 190 VAL A N 1
ATOM 1464 C CA . VAL A 1 190 ? -29.767 18.914 84.650 1.00 57.31 190 VAL A CA 1
ATOM 1465 C C . VAL A 1 190 ? -29.502 17.409 84.470 1.00 57.31 190 VAL A C 1
ATOM 1467 O O . VAL A 1 190 ? -30.420 16.621 84.674 1.00 57.31 190 VAL A O 1
ATOM 1470 N N . LYS A 1 191 ? -28.236 17.047 84.201 1.00 59.28 191 LYS A N 1
ATOM 1471 C CA . LYS A 1 191 ? -27.588 15.728 84.423 1.00 59.28 191 LYS A CA 1
ATOM 1472 C C . LYS A 1 191 ? -28.126 14.523 83.616 1.00 59.28 191 LYS A C 1
ATOM 1474 O O . LYS A 1 191 ? -29.288 14.453 83.256 1.00 59.28 191 LYS A O 1
ATOM 1479 N N . SER A 1 192 ? -27.313 13.517 83.297 1.00 62.69 192 SER A N 1
ATOM 1480 C CA . SER A 1 192 ? -26.105 13.013 83.976 1.00 62.69 192 SER A CA 1
ATOM 1481 C C . SER A 1 192 ? -24.979 12.697 83.006 1.00 62.69 192 SER A C 1
ATOM 1483 O O . SER A 1 192 ? -25.296 12.305 81.864 1.00 62.69 192 SER A O 1
#